Protein AF-A0A7R9JHN2-F1 (afdb_monomer)

Secondary structure (DSSP, 8-state):
-HHHHHHHHHTTT-TTHHHHHHHHHHHHHHHHHHHHHHT-PPPP----S--TTHHHHHHHHHHHHHHHHHHHHHHSTTT-TTHHHHHHHHHHHHHHHHHHHHHHTS--------SS-TTHHHHHHHHHHHHHHHHHHHHHHH-THHHHHHIIIII-SSSS-TTHHHHHPEEPPTTS-GGGG-SS--S-S----EEEETTEEEEPP--------

Solvent-accessible surface area (backbone atoms only — not comparable to full-atom values): 13132 Å² total; per-residue (Å²): 107,74,65,57,53,50,41,56,53,40,32,78,83,35,80,58,42,60,56,58,49,48,55,47,51,53,52,49,54,53,50,51,52,48,44,49,74,76,74,47,78,87,76,82,90,73,86,73,91,68,81,56,81,52,50,62,52,54,52,50,49,55,53,49,18,55,51,42,42,53,45,57,43,52,44,43,35,82,82,37,83,62,46,62,58,57,50,51,58,46,51,57,52,48,56,53,52,51,52,49,41,57,72,74,74,44,76,89,75,81,90,75,92,72,95,66,85,54,77,58,52,60,52,52,51,51,50,52,57,50,17,56,55,45,32,54,49,46,49,63,74,74,37,69,58,54,64,54,49,49,40,27,74,76,69,32,93,84,56,47,72,80,63,48,70,70,69,63,35,48,77,54,68,89,87,60,72,81,67,86,78,58,94,83,72,80,96,81,72,84,70,88,53,54,30,39,42,100,90,44,83,50,81,57,82,71,79,78,79,78,79,76,130

Radius of gyration: 29.56 Å; Cα contacts (8 Å, |Δi|>4): 113; chains: 1; bounding box: 80×56×66 Å

Mean predicted aligned error: 14.89 Å

Structure (mmCIF, N/CA/C/O backbone):
data_AF-A0A7R9JHN2-F1
#
_entry.id   AF-A0A7R9JHN2-F1
#
loop_
_atom_site.group_PDB
_atom_site.id
_atom_site.type_symbol
_atom_site.label_atom_id
_atom_site.label_alt_id
_atom_site.label_comp_id
_atom_site.label_asym_id
_atom_site.label_entity_id
_atom_site.label_seq_id
_atom_site.pdbx_PDB_ins_code
_atom_site.Cartn_x
_atom_site.Cartn_y
_atom_site.Cartn_z
_atom_site.occupancy
_atom_site.B_iso_or_equiv
_atom_site.auth_seq_id
_atom_site.auth_comp_id
_atom_site.auth_asym_id
_atom_site.auth_atom_id
_atom_site.pdbx_PDB_model_num
ATOM 1 N N . MET A 1 1 ? -16.160 11.577 14.244 1.00 60.03 1 MET A N 1
ATOM 2 C CA . MET A 1 1 ? -16.372 10.397 13.360 1.00 60.03 1 MET A CA 1
ATOM 3 C C . MET A 1 1 ? -15.769 10.561 11.966 1.00 60.03 1 MET A C 1
ATOM 5 O O . MET A 1 1 ? -15.039 9.674 11.551 1.00 60.03 1 MET A O 1
ATOM 9 N N . ILE A 1 2 ? -15.976 11.687 11.269 1.00 60.44 2 ILE A N 1
ATOM 10 C CA . ILE A 1 2 ? -15.328 11.959 9.962 1.00 60.44 2 ILE A CA 1
ATOM 11 C C . ILE A 1 2 ? -13.794 11.895 10.066 1.00 60.44 2 ILE A C 1
ATOM 13 O O . ILE A 1 2 ? -13.118 11.330 9.213 1.00 60.44 2 ILE A O 1
ATOM 17 N N . MET A 1 3 ? -13.253 12.378 11.181 1.00 65.31 3 MET A N 1
ATOM 18 C CA . MET A 1 3 ? -11.830 12.310 11.493 1.00 65.31 3 MET A CA 1
ATOM 19 C C . MET A 1 3 ? -11.302 10.880 11.698 1.00 65.31 3 MET A C 1
ATOM 21 O O . MET A 1 3 ? -10.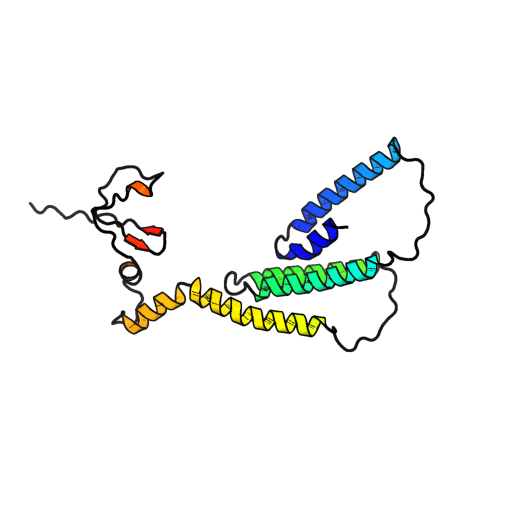182 10.585 11.298 1.00 65.31 3 MET A O 1
ATOM 25 N N . TYR A 1 4 ? -12.111 9.977 12.264 1.00 68.75 4 TYR A N 1
ATOM 26 C CA . TYR A 1 4 ? -11.748 8.562 12.391 1.00 68.75 4 TYR A CA 1
ATOM 27 C C . TYR A 1 4 ? -11.638 7.921 11.005 1.00 68.75 4 TYR A C 1
ATOM 29 O O . TYR A 1 4 ? -10.623 7.303 10.710 1.00 68.75 4 TYR A O 1
ATOM 37 N N . GLY A 1 5 ? -12.613 8.181 10.124 1.00 69.38 5 GLY A N 1
ATOM 38 C CA . GLY A 1 5 ? -12.572 7.735 8.729 1.00 69.38 5 GLY A CA 1
ATOM 39 C C . GLY A 1 5 ? -11.348 8.257 7.972 1.00 69.38 5 GLY A C 1
ATOM 40 O O . GLY A 1 5 ? -10.644 7.481 7.330 1.00 69.38 5 GLY A O 1
ATOM 41 N N . PHE A 1 6 ? -11.036 9.548 8.112 1.00 68.19 6 PHE A N 1
ATOM 42 C CA . PHE A 1 6 ? -9.848 10.153 7.508 1.00 68.19 6 PHE A CA 1
ATOM 43 C C . PHE A 1 6 ? -8.547 9.494 7.996 1.00 68.19 6 PHE A C 1
ATOM 45 O O . PHE A 1 6 ? -7.704 9.116 7.190 1.00 68.19 6 PHE A O 1
ATOM 52 N N . VAL A 1 7 ? -8.394 9.275 9.303 1.00 70.00 7 VAL A N 1
ATOM 53 C CA . VAL A 1 7 ? -7.195 8.621 9.853 1.00 70.00 7 VAL A CA 1
ATOM 54 C C . VAL A 1 7 ? -7.078 7.182 9.360 1.00 70.00 7 VAL A C 1
ATOM 56 O O . VAL A 1 7 ? -6.002 6.781 8.932 1.00 70.00 7 VAL A O 1
ATOM 59 N N . THR A 1 8 ? -8.174 6.422 9.358 1.00 69.38 8 THR A N 1
ATOM 60 C CA . THR A 1 8 ? -8.153 5.026 8.897 1.00 69.38 8 THR A CA 1
ATOM 61 C C . THR A 1 8 ? -7.832 4.906 7.406 1.00 69.38 8 THR A C 1
ATOM 63 O O . THR A 1 8 ? -7.091 4.014 7.020 1.00 69.38 8 THR A O 1
ATOM 66 N N . LEU A 1 9 ? -8.319 5.823 6.562 1.00 70.31 9 LEU A N 1
ATOM 67 C CA . LEU A 1 9 ? -8.121 5.751 5.110 1.00 70.31 9 LEU A CA 1
ATOM 68 C C . LEU A 1 9 ? -6.774 6.326 4.642 1.00 70.31 9 LEU A C 1
ATOM 70 O O . LEU A 1 9 ? -6.250 5.874 3.624 1.00 70.31 9 LEU A O 1
ATOM 74 N N . PHE A 1 10 ? -6.211 7.305 5.362 1.00 69.38 10 PHE A N 1
ATOM 75 C CA . PHE A 1 10 ? -5.019 8.054 4.935 1.00 69.38 10 PHE A CA 1
ATOM 76 C C . PHE A 1 10 ? -3.752 7.783 5.762 1.00 69.38 10 PHE A C 1
ATOM 78 O O . PHE A 1 10 ? -2.695 8.327 5.441 1.00 69.38 10 PHE A O 1
ATOM 85 N N . VAL A 1 11 ? -3.797 6.909 6.774 1.00 68.12 11 VAL A N 1
ATOM 86 C CA . VAL A 1 11 ? -2.612 6.490 7.555 1.00 68.12 11 VAL A CA 1
ATOM 87 C C . VAL A 1 11 ? -1.480 5.947 6.679 1.00 68.12 11 VAL A C 1
ATOM 89 O O . VAL A 1 11 ? -0.311 6.194 6.968 1.00 68.12 11 VAL A O 1
ATOM 92 N N . ALA A 1 12 ? -1.815 5.251 5.589 1.00 62.50 12 ALA A N 1
ATOM 93 C CA . ALA A 1 12 ? -0.828 4.718 4.651 1.00 62.50 12 ALA A CA 1
ATOM 94 C C . ALA A 1 12 ? -0.088 5.826 3.876 1.00 62.50 12 ALA A C 1
ATOM 96 O O . ALA A 1 12 ? 1.095 5.682 3.580 1.00 62.50 12 ALA A O 1
ATOM 97 N N . ALA A 1 13 ? -0.760 6.947 3.590 1.00 67.50 13 ALA A N 1
ATOM 98 C CA . ALA A 1 13 ? -0.162 8.104 2.924 1.00 67.50 13 ALA A CA 1
ATOM 99 C C . ALA A 1 13 ? 0.600 9.013 3.906 1.00 67.50 13 ALA A C 1
ATOM 101 O O . ALA A 1 13 ? 1.570 9.666 3.524 1.00 67.50 13 ALA A O 1
ATOM 102 N N . PHE A 1 14 ? 0.178 9.055 5.175 1.00 71.38 14 PHE A N 1
ATOM 103 C CA . PHE A 1 14 ? 0.804 9.870 6.210 1.00 71.38 14 PHE A CA 1
ATOM 104 C C . PHE A 1 14 ? 0.871 9.121 7.554 1.00 71.38 14 PHE A C 1
ATOM 106 O O . PHE A 1 14 ? -0.069 9.192 8.351 1.00 71.38 14 PHE A O 1
ATOM 113 N N . PRO A 1 15 ? 2.006 8.462 7.870 1.00 67.69 15 PRO A N 1
ATOM 114 C CA . PRO A 1 15 ? 2.167 7.667 9.094 1.00 67.69 15 PRO A CA 1
ATOM 115 C C . PRO A 1 15 ? 2.037 8.477 10.392 1.00 67.69 15 PRO A C 1
ATOM 117 O O . PRO A 1 15 ? 1.805 7.911 11.456 1.00 67.69 15 PRO A O 1
ATOM 120 N N . LEU A 1 16 ? 2.186 9.805 10.318 1.00 72.62 16 LEU A N 1
ATOM 121 C CA . LEU A 1 16 ? 2.023 10.725 11.447 1.00 72.62 16 LEU A CA 1
ATOM 122 C C . LEU A 1 16 ? 0.564 11.170 11.658 1.00 72.62 16 LEU A C 1
ATOM 124 O O . LEU A 1 16 ? 0.267 11.779 12.686 1.00 72.62 16 LEU A O 1
ATOM 128 N N . ALA A 1 17 ? -0.365 10.846 10.748 1.00 75.19 17 ALA A N 1
ATOM 129 C CA . ALA A 1 17 ? -1.791 11.168 10.881 1.00 75.19 17 ALA A CA 1
ATOM 130 C C . ALA A 1 17 ? -2.407 10.733 12.229 1.00 75.19 17 ALA A C 1
ATOM 132 O O . ALA A 1 17 ? -3.157 11.524 12.805 1.00 75.19 17 ALA A O 1
ATOM 133 N N . PRO A 1 18 ? -2.075 9.552 12.797 1.00 71.19 18 PRO A N 1
ATOM 134 C CA . PRO A 1 18 ? -2.576 9.142 14.107 1.00 71.19 18 PRO A CA 1
ATOM 135 C C . PRO A 1 18 ? -2.131 10.074 15.230 1.00 71.19 18 PRO A C 1
ATOM 137 O O . PRO A 1 18 ? -2.877 10.272 16.181 1.00 71.19 18 PRO A O 1
ATOM 140 N N . LEU A 1 19 ? -0.941 10.674 15.124 1.00 76.44 19 LEU A N 1
ATOM 141 C CA . LEU A 1 19 ? -0.401 11.569 16.144 1.00 76.44 19 LEU A CA 1
ATOM 142 C C . LEU A 1 19 ? -1.133 12.913 16.134 1.00 76.44 19 LEU A C 1
ATOM 144 O O . LEU A 1 19 ? -1.570 13.378 17.185 1.00 76.44 19 LEU A O 1
ATOM 148 N N . PHE A 1 20 ? -1.365 13.492 14.953 1.00 78.06 20 PHE A N 1
ATOM 149 C CA . PHE A 1 20 ? -2.219 14.679 14.821 1.00 78.06 20 PHE A CA 1
ATOM 150 C C . PHE A 1 20 ? -3.650 14.397 15.263 1.00 78.06 20 PHE A C 1
ATOM 152 O O . PHE A 1 20 ? -4.291 15.247 15.883 1.00 78.06 20 PHE A O 1
ATOM 159 N N . ALA A 1 21 ? -4.133 13.184 15.000 1.00 75.56 21 ALA A N 1
ATOM 160 C CA . ALA A 1 21 ? -5.453 12.796 15.434 1.00 75.56 21 ALA A CA 1
ATOM 161 C C . ALA A 1 21 ? -5.571 12.644 16.947 1.00 75.56 21 ALA A C 1
ATOM 163 O O . ALA A 1 21 ? -6.575 13.036 17.531 1.00 75.56 21 ALA A O 1
ATOM 164 N N . LEU A 1 22 ? -4.526 12.127 17.587 1.00 78.56 22 LEU A N 1
ATOM 165 C CA . LEU A 1 22 ? -4.433 12.011 19.034 1.00 78.56 22 LEU A CA 1
ATOM 166 C C . LEU A 1 22 ? -4.363 13.400 19.683 1.00 78.56 22 LEU A C 1
ATOM 168 O O . LEU A 1 22 ? -5.086 13.654 20.642 1.00 78.56 22 LEU A O 1
ATOM 172 N N . LEU A 1 23 ? -3.577 14.327 19.124 1.00 81.94 23 LEU A N 1
ATOM 173 C CA . LEU A 1 23 ? -3.513 15.717 19.594 1.00 81.94 23 LEU A CA 1
ATOM 174 C C . LEU A 1 23 ? -4.870 16.426 19.503 1.00 81.94 23 LEU A C 1
ATOM 176 O O . LEU A 1 23 ? -5.283 17.094 20.449 1.00 81.94 23 LEU A O 1
ATOM 180 N N . ASN A 1 24 ? -5.578 16.245 18.390 1.00 82.62 24 ASN A N 1
ATOM 181 C CA . ASN A 1 24 ? -6.911 16.805 18.204 1.00 82.62 24 ASN A CA 1
ATOM 182 C C . ASN A 1 24 ? -7.927 16.156 19.166 1.00 82.62 24 ASN A C 1
ATOM 184 O O . ASN A 1 24 ? -8.586 16.887 19.899 1.00 82.62 24 ASN A O 1
ATOM 188 N N . ASN A 1 25 ? -7.940 14.822 19.301 1.00 81.31 25 ASN A N 1
ATOM 189 C CA . ASN A 1 25 ? -8.780 14.117 20.281 1.00 81.31 25 ASN A CA 1
ATOM 190 C C . ASN A 1 25 ? -8.524 14.585 21.724 1.00 81.31 25 ASN A C 1
ATOM 192 O O . ASN A 1 25 ? -9.465 14.744 22.496 1.00 81.31 25 ASN A O 1
ATOM 196 N N . ILE A 1 26 ? -7.2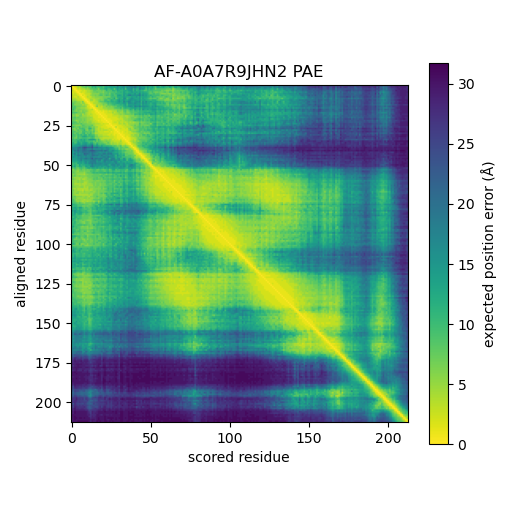64 14.817 22.118 1.00 86.38 26 ILE A N 1
ATOM 197 C CA . ILE A 1 26 ? -6.943 15.355 23.450 1.00 86.38 26 ILE A CA 1
ATOM 198 C C . ILE A 1 26 ? -7.533 16.759 23.614 1.00 86.38 26 ILE A C 1
ATOM 200 O O . ILE A 1 26 ? -8.120 17.050 24.657 1.00 86.38 26 ILE A O 1
ATOM 204 N N . GLY A 1 27 ? -7.384 17.626 22.610 1.00 87.62 27 GLY A N 1
ATOM 205 C CA . GLY A 1 27 ? -7.964 18.969 22.626 1.00 87.62 27 GLY A CA 1
ATOM 206 C C . GLY A 1 27 ? -9.489 18.941 22.734 1.00 87.62 27 GLY A C 1
ATOM 207 O O . GLY A 1 27 ? -10.059 19.638 23.571 1.00 87.62 27 GLY A O 1
ATOM 208 N N . GLU A 1 28 ? -10.139 18.084 21.950 1.00 83.81 28 GLU A N 1
ATOM 209 C CA . GLU A 1 28 ? -11.593 17.924 21.909 1.00 83.81 28 GLU A CA 1
ATOM 210 C C . GLU A 1 28 ? -12.135 17.393 23.245 1.00 83.81 28 GLU A C 1
ATOM 212 O O . GLU A 1 28 ? -13.019 18.013 23.828 1.00 83.81 28 GLU A O 1
ATOM 217 N N . ILE A 1 29 ? -11.508 16.365 23.836 1.00 83.19 29 ILE A N 1
ATOM 218 C CA . ILE A 1 29 ? -11.883 15.844 25.166 1.00 83.19 29 ILE A CA 1
ATOM 219 C C . ILE A 1 29 ? -11.756 16.922 26.251 1.00 83.19 29 ILE A C 1
ATOM 221 O O . ILE A 1 29 ? -12.595 17.010 27.150 1.00 83.19 29 ILE A O 1
ATOM 225 N N . ARG A 1 30 ? -10.708 17.753 26.200 1.00 83.81 30 ARG A N 1
ATOM 226 C CA . ARG A 1 30 ? -10.495 18.828 27.185 1.00 83.81 30 ARG A CA 1
ATOM 227 C C . ARG A 1 30 ? -11.523 19.947 27.032 1.00 83.81 30 ARG A C 1
ATOM 229 O O . ARG A 1 30 ? -12.003 20.463 28.040 1.00 83.81 30 ARG A O 1
ATOM 236 N N . LEU A 1 31 ? -11.880 20.294 25.798 1.00 81.75 31 LEU A N 1
ATOM 237 C CA . LEU A 1 31 ? -12.900 21.297 25.499 1.00 81.75 31 LEU A CA 1
ATOM 238 C C . LEU A 1 31 ? -14.314 20.794 25.818 1.00 81.75 31 LEU A C 1
ATOM 240 O O . LEU A 1 31 ? -15.116 21.555 26.356 1.00 81.75 31 LEU A O 1
ATOM 244 N N . ASP A 1 32 ? -14.612 19.520 25.576 1.00 81.94 32 ASP A N 1
ATOM 245 C CA . ASP A 1 32 ? -15.891 18.903 25.935 1.00 81.94 32 ASP A CA 1
ATOM 246 C C . ASP A 1 32 ? -16.039 18.754 27.449 1.00 81.94 32 ASP A C 1
ATOM 248 O O . ASP A 1 32 ? -17.099 19.057 27.998 1.00 81.94 32 ASP A O 1
ATOM 252 N N . ALA A 1 33 ? -14.964 18.393 28.158 1.00 80.75 33 ALA A N 1
ATOM 253 C CA . ALA A 1 33 ? -14.943 18.419 29.618 1.00 80.75 33 ALA A CA 1
ATOM 254 C C . ALA A 1 33 ? -15.179 19.840 30.154 1.00 80.75 33 ALA A C 1
ATOM 256 O O . ALA A 1 33 ? -15.973 20.025 31.075 1.00 80.75 33 ALA A O 1
ATOM 257 N N . TYR A 1 34 ? -14.554 20.856 29.550 1.00 82.31 34 TYR A N 1
ATOM 258 C CA . TYR A 1 34 ? -14.776 22.252 29.925 1.00 82.31 34 TYR A CA 1
ATOM 259 C C . TYR A 1 34 ? -16.239 22.669 29.713 1.00 82.31 34 TYR A C 1
ATOM 261 O O . TYR A 1 34 ? -16.867 23.174 30.646 1.00 82.31 34 TYR A O 1
ATOM 269 N N . LYS A 1 35 ? -16.820 22.374 28.542 1.00 82.75 35 LYS A N 1
ATOM 270 C CA . LYS A 1 35 ? -18.236 22.640 28.221 1.00 82.75 35 LYS A CA 1
ATOM 271 C C . LYS A 1 35 ? -19.207 21.893 29.139 1.00 82.75 35 LYS A C 1
ATOM 273 O O . LYS A 1 35 ? -20.258 22.432 29.487 1.00 82.75 35 LYS A O 1
ATOM 278 N N . MET A 1 36 ? -18.872 20.676 29.563 1.00 76.81 36 MET A N 1
ATOM 279 C CA . MET A 1 36 ? -19.693 19.914 30.506 1.00 76.81 36 MET A CA 1
ATOM 280 C C . MET A 1 36 ? -19.658 20.490 31.926 1.00 76.81 36 MET A C 1
ATOM 282 O O . MET A 1 36 ? -20.657 20.396 32.632 1.00 76.81 36 MET A O 1
ATOM 286 N N . VAL A 1 37 ? -18.547 21.108 32.340 1.00 74.62 37 VAL A N 1
ATOM 287 C CA . VAL A 1 37 ? -18.398 21.711 33.678 1.00 74.62 37 VAL A CA 1
ATOM 288 C C . VAL A 1 37 ? -18.956 23.138 33.741 1.00 74.62 37 VAL A C 1
ATOM 290 O O . VAL A 1 37 ? -19.462 23.538 34.786 1.00 74.62 37 VAL A O 1
ATOM 293 N N . THR A 1 38 ? -18.892 23.904 32.646 1.00 76.56 38 THR A N 1
ATOM 294 C CA . THR A 1 38 ? -19.315 25.320 32.626 1.00 76.56 38 THR A CA 1
ATOM 295 C C . THR A 1 38 ? -20.669 25.582 31.970 1.00 76.56 38 THR A C 1
ATOM 297 O O . THR A 1 38 ? -21.311 26.566 32.327 1.00 76.56 38 THR A O 1
ATOM 300 N N . GLN A 1 39 ? -21.131 24.738 31.039 1.00 72.31 39 GLN A N 1
ATOM 301 C CA . GLN A 1 39 ? -22.273 25.079 30.176 1.00 72.31 39 GLN A CA 1
ATOM 302 C C . GLN A 1 39 ? -23.409 24.041 30.153 1.00 72.31 39 GLN A C 1
ATOM 304 O O . GLN A 1 39 ? -24.536 24.397 29.812 1.00 72.31 39 GLN A O 1
ATOM 309 N N . SER A 1 40 ? -23.169 22.784 30.545 1.00 63.69 40 SER A N 1
ATOM 310 C CA . SER A 1 40 ? -24.170 21.703 30.442 1.00 63.69 40 SER A CA 1
ATOM 311 C C . SER A 1 40 ? -24.707 21.256 31.811 1.00 63.69 40 SER A C 1
ATOM 313 O O . SER A 1 40 ? -23.941 21.058 32.749 1.00 63.69 40 SER A O 1
ATOM 315 N N . ARG A 1 41 ? -26.027 21.026 31.943 1.00 67.81 41 ARG A N 1
ATOM 316 C CA . ARG A 1 41 ? -26.587 20.247 33.073 1.00 67.81 41 ARG A CA 1
ATOM 317 C C . ARG A 1 41 ? -26.278 18.760 32.868 1.00 67.81 41 ARG A C 1
ATOM 319 O O . ARG A 1 41 ? -26.263 18.304 31.729 1.00 67.81 41 ARG A O 1
ATOM 326 N N . ARG A 1 42 ? -26.053 18.007 33.959 1.00 64.75 42 ARG A N 1
ATOM 327 C CA . ARG A 1 42 ? -25.707 16.572 33.904 1.00 64.75 42 ARG A CA 1
ATOM 328 C C . ARG A 1 42 ? -26.705 15.795 33.028 1.00 64.75 42 ARG A C 1
ATOM 330 O O . ARG A 1 42 ? -27.881 15.747 33.393 1.00 64.75 42 ARG A O 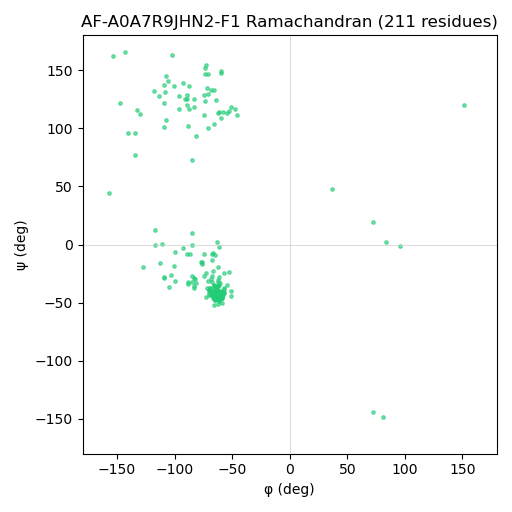1
ATOM 337 N N . PRO A 1 43 ? -26.258 15.164 31.930 1.00 68.75 43 PRO A N 1
ATOM 338 C CA . PRO A 1 43 ? -27.091 14.224 31.197 1.00 68.75 43 PRO A CA 1
ATOM 339 C C . PRO A 1 43 ? -27.271 12.940 32.018 1.00 68.75 43 PRO A C 1
ATOM 341 O O . PRO A 1 43 ? -26.374 12.526 32.758 1.00 68.75 43 PRO A O 1
ATOM 344 N N . LEU A 1 44 ? -28.436 12.306 31.898 1.00 71.56 44 LEU A N 1
ATOM 345 C CA . LEU A 1 44 ? -28.662 10.971 32.445 1.00 71.56 44 LEU A CA 1
ATOM 346 C C . LEU A 1 44 ? -27.915 9.969 31.559 1.00 71.56 44 LEU A C 1
ATOM 348 O O . LEU A 1 44 ? -28.104 9.951 30.345 1.00 71.56 44 LEU A O 1
ATOM 352 N N . ALA A 1 45 ? -27.026 9.175 32.156 1.00 65.44 45 ALA A N 1
ATOM 353 C CA . ALA A 1 45 ? -26.271 8.165 31.427 1.00 65.44 45 ALA A CA 1
ATOM 354 C C . ALA A 1 45 ? -27.211 7.019 31.026 1.00 65.44 45 ALA A C 1
ATOM 356 O O . ALA A 1 45 ? -27.543 6.162 31.843 1.00 65.44 45 ALA A O 1
ATOM 357 N N . GLU A 1 46 ? -27.648 7.017 29.770 1.00 75.88 46 GLU A N 1
ATOM 358 C CA . GLU A 1 46 ? -28.432 5.932 29.193 1.00 75.88 46 GLU A CA 1
ATOM 359 C C . GLU A 1 46 ? -27.499 4.888 28.573 1.00 75.88 46 GLU A C 1
ATOM 361 O O . GLU A 1 46 ? -26.586 5.200 27.803 1.00 75.88 46 GLU A O 1
ATOM 366 N N . ARG A 1 47 ? -27.694 3.620 28.945 1.00 70.69 47 ARG A N 1
ATOM 367 C CA . ARG A 1 47 ? -26.867 2.519 28.455 1.00 70.69 47 ARG A CA 1
ATOM 368 C C . ARG A 1 47 ? -27.356 2.104 27.073 1.00 70.69 47 ARG A C 1
ATOM 370 O O . ARG A 1 47 ? -28.240 1.263 26.952 1.00 70.69 47 ARG A O 1
ATOM 377 N N . VAL A 1 48 ? -26.752 2.668 26.039 1.00 65.56 48 VAL A N 1
ATOM 378 C CA . VAL A 1 48 ? -27.030 2.268 24.658 1.00 65.56 48 VAL A CA 1
ATOM 379 C C . VAL A 1 48 ? -26.434 0.875 24.409 1.00 65.56 48 VAL A C 1
ATOM 381 O O . VAL A 1 48 ? -25.281 0.617 24.765 1.00 65.56 48 VAL A O 1
ATOM 384 N N . GLN A 1 49 ? -27.239 -0.048 23.871 1.00 69.75 49 GLN A N 1
ATOM 385 C CA . GLN A 1 49 ? -26.818 -1.434 23.628 1.00 69.75 49 GLN A CA 1
ATOM 386 C C . GLN A 1 49 ? -25.778 -1.528 22.508 1.00 69.75 49 GLN A C 1
ATOM 388 O O . GLN A 1 49 ? -24.822 -2.274 22.689 1.00 69.75 49 GLN A O 1
ATOM 393 N N . ASP A 1 50 ? -25.911 -0.711 21.452 1.00 67.88 50 ASP A N 1
ATOM 394 C CA . ASP A 1 50 ? -25.013 -0.681 20.296 1.00 67.88 50 ASP A CA 1
ATOM 395 C C . ASP A 1 50 ? -24.995 0.686 19.592 1.00 67.88 50 ASP A C 1
ATOM 397 O O . ASP A 1 50 ? -25.911 1.496 19.709 1.00 67.88 50 ASP A O 1
ATOM 401 N N . ILE A 1 51 ? -23.956 0.915 18.789 1.00 73.56 51 ILE A N 1
ATOM 402 C CA . ILE A 1 51 ? -23.755 2.114 17.954 1.00 73.56 51 ILE A CA 1
ATOM 403 C C . ILE A 1 51 ? -24.786 2.227 16.795 1.00 73.56 51 ILE A C 1
ATOM 405 O O . ILE A 1 51 ? -24.876 3.263 16.132 1.00 73.56 51 ILE A O 1
ATOM 409 N N . GLY A 1 52 ? -25.613 1.196 16.571 1.00 79.00 52 GLY A N 1
ATOM 410 C CA . GLY A 1 52 ? -26.695 1.189 15.579 1.00 79.00 52 GLY A CA 1
ATOM 411 C C . GLY A 1 52 ? -26.190 1.097 14.134 1.00 79.00 52 GLY A C 1
ATOM 412 O O . GLY A 1 52 ? -25.182 0.448 13.863 1.00 79.00 52 GLY A O 1
ATOM 413 N N . ALA A 1 53 ? -26.870 1.772 13.197 1.00 77.50 53 ALA A N 1
ATOM 414 C CA . ALA A 1 53 ? -26.546 1.780 11.758 1.00 77.50 53 ALA A CA 1
ATOM 415 C C . ALA A 1 53 ? -25.082 2.155 11.439 1.00 77.50 53 ALA A C 1
ATOM 417 O O . ALA A 1 53 ? -24.528 1.766 10.411 1.00 77.50 53 ALA A O 1
ATOM 418 N N . TRP A 1 54 ? -24.429 2.871 12.350 1.00 77.25 54 TRP A N 1
ATOM 419 C CA . TRP A 1 54 ? -23.026 3.256 12.255 1.00 77.25 54 TRP A CA 1
ATOM 420 C C . TRP A 1 54 ? -22.047 2.081 12.342 1.00 77.25 54 TRP A C 1
ATOM 422 O O . TRP A 1 54 ? -20.937 2.206 11.833 1.00 77.25 54 TRP A O 1
ATOM 432 N N . TYR A 1 55 ? -22.431 0.941 12.925 1.00 79.94 55 TYR A N 1
ATOM 433 C CA . TYR A 1 55 ? -21.562 -0.238 12.988 1.00 79.94 55 TYR A CA 1
ATOM 434 C C . TYR A 1 55 ? -21.199 -0.742 11.584 1.00 79.94 55 TYR A C 1
ATOM 436 O O . TYR A 1 55 ? -20.022 -0.931 11.284 1.00 79.94 55 TYR A O 1
ATOM 444 N N . GL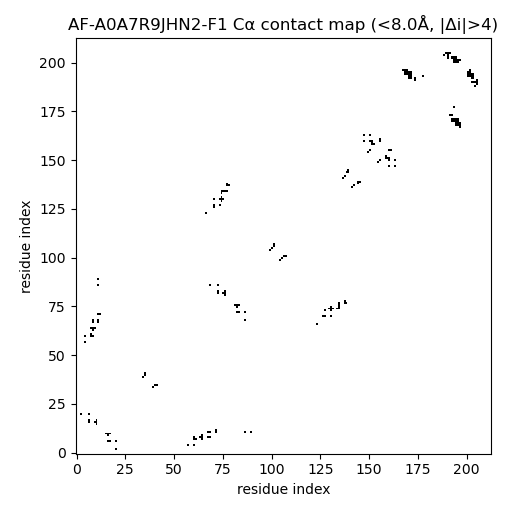Y A 1 56 ? -22.189 -0.851 10.691 1.00 80.75 56 GLY A N 1
ATOM 445 C CA . GLY A 1 56 ? -21.960 -1.268 9.304 1.00 80.75 56 GLY A CA 1
ATOM 446 C C . GLY A 1 56 ? -21.109 -0.269 8.515 1.00 80.75 56 GLY A C 1
ATOM 447 O O . GLY A 1 56 ? -20.252 -0.668 7.730 1.00 80.75 56 GLY A O 1
ATOM 448 N N . ILE A 1 57 ? -21.279 1.033 8.772 1.00 82.31 57 ILE A N 1
ATOM 449 C CA . ILE A 1 57 ? -20.458 2.082 8.146 1.00 82.31 57 ILE A CA 1
ATOM 450 C C . ILE A 1 57 ? -19.005 1.968 8.614 1.00 82.31 57 ILE A C 1
ATOM 452 O O . ILE A 1 57 ? -18.094 1.987 7.790 1.00 82.31 57 ILE A O 1
ATOM 456 N N . LEU A 1 58 ? -18.777 1.819 9.921 1.00 79.94 58 LEU A N 1
ATOM 457 C CA . LEU A 1 58 ? -17.434 1.673 10.484 1.00 79.94 58 LEU A CA 1
ATOM 458 C C . LEU A 1 58 ? -16.744 0.415 9.960 1.00 79.94 58 LEU A C 1
ATOM 460 O O . LEU A 1 58 ? -15.579 0.482 9.580 1.00 79.94 58 LEU A O 1
ATOM 464 N N . GLN A 1 59 ? -17.478 -0.692 9.857 1.00 80.69 59 GLN A N 1
ATOM 465 C CA . GLN A 1 59 ? -16.967 -1.936 9.297 1.00 80.69 59 GLN A CA 1
ATOM 466 C C . GLN A 1 59 ? -16.596 -1.785 7.809 1.00 80.69 59 GLN A C 1
ATOM 468 O O . GLN A 1 59 ? -15.525 -2.219 7.379 1.00 80.69 59 GLN A O 1
ATOM 473 N N . GLY A 1 60 ? -17.430 -1.099 7.022 1.00 84.44 60 GLY A N 1
ATOM 474 C CA . GLY A 1 60 ? -17.124 -0.775 5.626 1.00 84.44 60 GLY A CA 1
ATOM 475 C C . GLY A 1 60 ? -15.878 0.103 5.481 1.00 84.44 60 GLY A C 1
ATOM 476 O O . GLY A 1 60 ? -15.020 -0.178 4.647 1.00 84.44 60 GLY A O 1
ATOM 477 N N . VAL A 1 61 ? -15.735 1.124 6.332 1.00 83.50 61 VAL A N 1
ATOM 478 C CA . VAL A 1 61 ? -14.562 2.011 6.350 1.00 83.50 61 VAL A CA 1
ATOM 479 C C . VAL A 1 61 ? -13.290 1.248 6.724 1.00 83.50 61 VAL A C 1
ATOM 481 O O . VAL A 1 61 ? -12.258 1.470 6.094 1.00 83.50 61 VAL A O 1
ATOM 484 N N . THR A 1 62 ? -13.346 0.313 7.678 1.00 79.81 62 THR A N 1
ATOM 485 C CA . THR A 1 62 ? -12.179 -0.515 8.029 1.00 79.81 62 THR A CA 1
ATOM 486 C C . THR A 1 62 ? -11.747 -1.431 6.887 1.00 79.81 62 THR A C 1
ATOM 488 O O . THR A 1 62 ? -10.554 -1.538 6.618 1.00 79.81 62 THR A O 1
ATOM 491 N N . TYR A 1 63 ? -12.685 -2.033 6.145 1.00 85.31 63 TYR A N 1
ATOM 492 C CA . TYR A 1 63 ? -12.325 -2.820 4.960 1.00 85.31 63 TYR A CA 1
ATOM 493 C C . TYR A 1 63 ? -11.755 -1.940 3.843 1.00 85.31 63 TYR A C 1
ATOM 495 O O . TYR A 1 63 ? -10.734 -2.280 3.245 1.00 85.31 63 TYR A O 1
ATOM 503 N N . ALA A 1 64 ? -12.359 -0.775 3.601 1.00 85.62 64 ALA A N 1
ATOM 504 C CA . ALA A 1 64 ? -11.867 0.182 2.615 1.00 85.62 64 ALA A CA 1
ATOM 505 C C . ALA A 1 64 ? -10.459 0.706 2.953 1.00 85.62 64 ALA A C 1
ATOM 507 O O . ALA A 1 64 ? -9.652 0.901 2.048 1.00 85.62 64 ALA A O 1
ATOM 508 N N . ALA A 1 65 ? -10.136 0.887 4.236 1.00 83.12 65 ALA A N 1
ATOM 509 C CA . ALA A 1 65 ? -8.803 1.277 4.695 1.00 83.12 65 ALA A CA 1
ATOM 510 C C . ALA A 1 65 ? -7.731 0.243 4.328 1.00 83.12 65 ALA A C 1
ATOM 512 O O . ALA A 1 65 ? -6.702 0.602 3.752 1.00 83.12 65 ALA A O 1
ATOM 513 N N . VAL A 1 66 ? -8.004 -1.041 4.570 1.00 84.25 66 VAL A N 1
ATOM 514 C CA . VAL A 1 66 ? -7.092 -2.135 4.202 1.00 84.25 66 VAL A CA 1
ATOM 515 C C . VAL A 1 66 ? -6.892 -2.195 2.684 1.00 84.25 66 VAL A C 1
ATOM 517 O O . VAL A 1 66 ? -5.760 -2.298 2.208 1.00 84.25 66 VAL A O 1
ATOM 520 N N . VAL A 1 67 ? -7.975 -2.066 1.909 1.00 86.44 67 VAL A N 1
ATOM 521 C CA . VAL A 1 67 ? -7.917 -2.050 0.436 1.00 86.44 67 VAL A CA 1
ATOM 522 C C . VAL A 1 67 ? -7.147 -0.833 -0.085 1.00 86.44 67 VAL A C 1
ATOM 524 O O . VAL A 1 67 ? -6.360 -0.966 -1.019 1.00 86.44 67 VAL A O 1
ATOM 527 N N . SER A 1 68 ? -7.326 0.339 0.526 1.00 85.25 68 SER A N 1
ATOM 528 C CA . SER A 1 68 ? -6.600 1.567 0.183 1.00 85.25 68 SER A CA 1
ATOM 529 C C . SER A 1 68 ? -5.093 1.405 0.398 1.00 85.25 68 SER A C 1
ATOM 531 O O . SER A 1 68 ? -4.308 1.678 -0.509 1.00 85.25 68 SER A O 1
ATOM 533 N N . ASN A 1 69 ? -4.678 0.876 1.556 1.00 81.38 69 ASN A N 1
ATOM 534 C CA . ASN A 1 69 ? -3.271 0.587 1.853 1.00 81.38 69 ASN A CA 1
ATOM 535 C C . ASN A 1 69 ? -2.677 -0.396 0.826 1.00 81.38 69 ASN A C 1
ATOM 537 O O . ASN A 1 69 ? -1.632 -0.132 0.232 1.00 81.38 69 ASN A O 1
ATOM 541 N N . TYR A 1 70 ? -3.403 -1.476 0.519 1.00 85.44 70 TYR A N 1
ATOM 542 C CA . TYR A 1 70 ? -3.017 -2.410 -0.539 1.00 85.44 70 TYR A CA 1
ATOM 543 C C . TYR A 1 70 ? -2.877 -1.728 -1.913 1.00 85.44 70 TYR A C 1
ATOM 545 O O . TYR A 1 70 ? -1.900 -1.964 -2.629 1.00 85.44 70 TYR A O 1
ATOM 553 N N . GLY A 1 71 ? -3.812 -0.846 -2.274 1.00 85.62 71 GLY A N 1
ATOM 554 C CA . GLY A 1 71 ? -3.778 -0.083 -3.521 1.00 85.62 71 GLY A CA 1
ATOM 555 C C . GLY A 1 71 ? -2.559 0.833 -3.617 1.00 85.62 71 GLY A C 1
ATOM 556 O O . GLY A 1 71 ? -1.859 0.808 -4.626 1.00 85.62 71 GLY A O 1
ATOM 557 N N . PHE A 1 72 ? -2.242 1.583 -2.559 1.00 81.31 72 PHE A N 1
ATOM 558 C CA . PHE A 1 72 ? -1.066 2.459 -2.538 1.00 81.31 72 PHE A CA 1
ATOM 559 C C . PHE A 1 72 ? 0.243 1.686 -2.701 1.00 81.31 72 PHE A C 1
ATOM 561 O O . PHE A 1 72 ? 1.119 2.106 -3.456 1.00 81.31 72 PHE A O 1
ATOM 568 N N . VAL A 1 73 ? 0.367 0.538 -2.034 1.00 82.62 73 VAL A N 1
ATOM 569 C CA . VAL A 1 73 ? 1.567 -0.301 -2.131 1.00 82.62 73 VAL A CA 1
ATOM 570 C C . VAL A 1 73 ? 1.712 -0.904 -3.524 1.00 82.62 73 VAL A C 1
ATOM 572 O O . VAL A 1 73 ? 2.819 -0.956 -4.050 1.00 82.62 73 VAL A O 1
ATOM 575 N N . THR A 1 74 ? 0.616 -1.358 -4.132 1.00 84.44 74 THR A N 1
ATOM 576 C CA . THR A 1 74 ? 0.675 -2.081 -5.409 1.00 84.44 74 THR A CA 1
ATOM 577 C C . THR A 1 74 ? 0.754 -1.161 -6.622 1.00 84.44 74 THR A C 1
ATOM 579 O O . THR A 1 74 ? 1.494 -1.474 -7.550 1.00 84.44 74 THR A O 1
ATOM 582 N N . LEU A 1 75 ? 0.066 -0.016 -6.631 1.00 80.00 75 LEU A N 1
ATOM 583 C CA . LEU A 1 75 ? 0.033 0.899 -7.781 1.00 80.00 75 LEU A CA 1
ATOM 584 C C . LEU A 1 75 ? 1.321 1.714 -7.967 1.00 80.00 75 LEU A C 1
ATOM 586 O O . LEU A 1 75 ? 1.625 2.101 -9.092 1.00 80.00 75 LEU A O 1
ATOM 590 N N . PHE A 1 76 ? 2.078 1.970 -6.894 1.00 74.31 76 PHE A N 1
ATOM 591 C CA . PHE A 1 76 ? 3.243 2.871 -6.919 1.00 74.31 76 PHE A CA 1
ATOM 592 C C . PHE A 1 76 ? 4.579 2.187 -6.604 1.00 74.31 76 PHE A C 1
ATOM 594 O O . PHE A 1 76 ? 5.591 2.863 -6.402 1.00 74.31 76 PHE A O 1
ATOM 601 N N . VAL A 1 77 ? 4.619 0.852 -6.593 1.00 79.88 77 VAL A N 1
ATOM 602 C CA . VAL A 1 77 ? 5.843 0.101 -6.269 1.00 79.88 77 VAL A CA 1
ATOM 603 C C . VAL A 1 77 ? 6.989 0.398 -7.244 1.00 79.88 77 VAL A C 1
ATOM 605 O O . VAL A 1 77 ? 8.143 0.449 -6.824 1.00 79.88 77 VAL A O 1
ATOM 608 N N . ALA A 1 78 ? 6.686 0.664 -8.522 1.00 75.69 78 ALA A N 1
ATOM 609 C CA . ALA A 1 78 ? 7.696 1.006 -9.525 1.00 75.69 78 ALA A CA 1
ATOM 610 C C . ALA A 1 78 ? 8.369 2.369 -9.274 1.00 75.69 78 ALA A C 1
ATOM 612 O O . ALA A 1 78 ? 9.516 2.562 -9.669 1.00 75.69 78 ALA A O 1
ATOM 613 N N . ALA A 1 79 ? 7.678 3.303 -8.611 1.00 76.69 79 ALA A N 1
ATOM 614 C CA . ALA A 1 79 ? 8.211 4.627 -8.292 1.00 76.69 79 ALA A CA 1
ATOM 615 C C . ALA A 1 79 ? 8.968 4.647 -6.953 1.00 76.69 79 ALA A C 1
ATOM 617 O O . ALA A 1 79 ? 9.948 5.377 -6.811 1.00 76.69 79 ALA A O 1
ATOM 618 N N . PHE A 1 80 ? 8.536 3.845 -5.972 1.00 75.75 80 PHE A N 1
ATOM 619 C CA . PHE A 1 80 ? 9.167 3.783 -4.655 1.00 75.75 80 PHE A CA 1
ATOM 620 C C . PHE A 1 80 ? 9.368 2.332 -4.178 1.00 75.75 80 PHE A C 1
ATOM 622 O O . PHE A 1 80 ? 8.475 1.752 -3.554 1.00 75.75 80 PHE A O 1
ATOM 629 N N . PRO A 1 81 ? 10.562 1.743 -4.383 1.00 75.31 81 PRO A N 1
ATOM 630 C CA . PRO A 1 81 ? 10.822 0.335 -4.065 1.00 75.31 81 PRO A CA 1
ATOM 631 C C . PRO A 1 81 ? 10.802 0.018 -2.558 1.00 75.31 81 PRO A C 1
ATOM 633 O O . PRO A 1 81 ? 10.740 -1.147 -2.176 1.00 75.31 81 PRO A O 1
ATOM 636 N N . LEU A 1 82 ? 10.836 1.035 -1.688 1.00 76.06 82 LEU A N 1
ATOM 637 C CA . LEU A 1 82 ? 10.771 0.888 -0.229 1.00 76.06 82 LEU A CA 1
ATOM 638 C C . LEU A 1 82 ? 9.331 0.905 0.325 1.00 76.06 82 LEU A C 1
ATOM 640 O O . LEU A 1 82 ? 9.146 0.607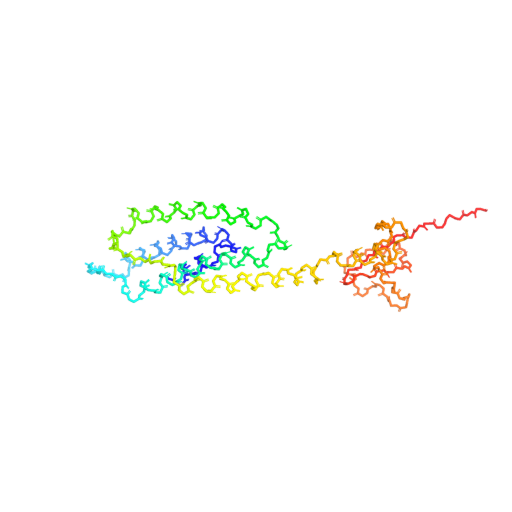 1.506 1.00 76.06 82 LEU A O 1
ATOM 644 N N . ALA A 1 83 ? 8.307 1.203 -0.491 1.00 77.75 83 ALA A N 1
ATOM 645 C CA . ALA A 1 83 ? 6.896 1.191 -0.069 1.00 77.75 83 ALA A CA 1
ATOM 646 C C . ALA A 1 83 ? 6.472 -0.118 0.632 1.00 77.75 83 ALA A C 1
ATOM 648 O O . ALA A 1 83 ? 5.842 -0.040 1.692 1.00 77.75 83 ALA A O 1
ATOM 649 N N . PRO A 1 84 ? 6.844 -1.316 0.130 1.00 77.88 84 PRO A N 1
ATOM 650 C CA . PRO A 1 84 ? 6.456 -2.576 0.764 1.00 77.88 84 PRO A CA 1
ATOM 651 C C . PRO A 1 84 ? 7.006 -2.742 2.186 1.00 77.88 84 PRO A C 1
ATOM 653 O O . PRO A 1 84 ? 6.360 -3.364 3.027 1.00 77.88 84 PRO A O 1
ATOM 656 N N . LEU A 1 85 ? 8.174 -2.163 2.483 1.00 80.00 85 LEU A N 1
ATOM 657 C CA . LEU A 1 85 ? 8.785 -2.242 3.810 1.00 80.00 85 LEU A CA 1
ATOM 658 C C . LEU A 1 85 ? 7.993 -1.415 4.829 1.00 80.00 85 LEU A C 1
ATOM 660 O O . LEU A 1 85 ? 7.707 -1.897 5.925 1.00 80.00 85 LEU A O 1
ATOM 664 N N . PHE A 1 86 ? 7.576 -0.202 4.458 1.00 78.94 86 PHE A N 1
ATOM 665 C CA . PHE A 1 86 ? 6.725 0.629 5.315 1.00 78.94 86 PHE A CA 1
ATOM 666 C C . PHE A 1 86 ? 5.346 0.008 5.531 1.00 78.94 86 PHE A C 1
ATOM 668 O O . PHE A 1 86 ? 4.836 0.031 6.651 1.00 78.94 86 PHE A O 1
ATOM 675 N N . ALA A 1 87 ? 4.775 -0.608 4.496 1.00 79.44 87 ALA A N 1
ATOM 676 C CA . ALA A 1 87 ? 3.519 -1.336 4.613 1.00 79.44 87 ALA A CA 1
ATOM 677 C C . ALA A 1 87 ? 3.631 -2.530 5.567 1.00 79.44 87 ALA A C 1
ATOM 679 O O . ALA A 1 87 ? 2.745 -2.747 6.385 1.00 79.44 87 ALA A O 1
ATOM 680 N N . LEU A 1 88 ? 4.739 -3.273 5.519 1.00 81.31 88 LEU A N 1
ATOM 681 C CA . LEU A 1 88 ? 4.970 -4.404 6.414 1.00 81.31 88 LEU A CA 1
ATOM 682 C C . LEU A 1 88 ? 5.088 -3.958 7.877 1.00 81.31 88 LEU A C 1
ATOM 684 O O . LEU A 1 88 ? 4.472 -4.563 8.754 1.00 81.31 88 LEU A O 1
ATOM 688 N N . LEU A 1 89 ? 5.829 -2.881 8.147 1.00 81.38 89 LEU A N 1
ATOM 689 C CA . LEU A 1 89 ? 5.920 -2.307 9.493 1.00 81.38 89 LEU A CA 1
ATOM 690 C C . LEU A 1 89 ? 4.557 -1.812 9.995 1.00 81.38 89 LEU A C 1
ATOM 692 O O . LEU A 1 89 ? 4.220 -2.039 11.159 1.00 81.38 89 LEU A O 1
ATOM 696 N N . ASN A 1 90 ? 3.765 -1.189 9.117 1.00 82.06 90 ASN A N 1
ATOM 697 C CA . ASN A 1 90 ? 2.404 -0.768 9.433 1.00 82.06 90 ASN A CA 1
ATOM 698 C C . ASN A 1 90 ? 1.519 -1.979 9.769 1.00 82.06 90 ASN A C 1
ATOM 700 O O . ASN A 1 90 ? 0.982 -2.041 10.869 1.00 82.06 90 ASN A O 1
ATOM 704 N N . ASN A 1 91 ? 1.498 -3.006 8.913 1.00 83.19 91 ASN A N 1
ATOM 705 C CA . ASN A 1 91 ? 0.721 -4.230 9.125 1.00 83.19 91 ASN A CA 1
ATOM 706 C C . ASN A 1 91 ? 1.079 -4.935 10.449 1.00 83.19 91 ASN A C 1
ATOM 708 O O . ASN A 1 91 ? 0.193 -5.429 11.142 1.00 83.19 91 ASN A O 1
ATOM 712 N N . ILE A 1 92 ? 2.359 -4.963 10.849 1.00 85.75 92 ILE A N 1
ATOM 713 C CA . ILE A 1 92 ? 2.775 -5.527 12.150 1.00 85.75 92 ILE A CA 1
ATOM 714 C C . ILE A 1 92 ? 2.193 -4.720 13.318 1.00 85.75 92 ILE A C 1
ATOM 716 O O . ILE A 1 92 ? 1.722 -5.304 14.300 1.00 85.75 92 ILE A O 1
ATOM 720 N N . GLY A 1 93 ? 2.254 -3.389 13.241 1.00 82.56 93 GLY A N 1
ATOM 721 C CA . GLY A 1 93 ? 1.671 -2.508 14.251 1.00 82.56 93 GLY A CA 1
ATOM 722 C C . GLY A 1 93 ? 0.149 -2.637 14.313 1.00 82.56 93 GLY A C 1
ATOM 723 O O . GLY A 1 93 ? -0.415 -2.765 15.399 1.00 82.56 93 GLY A O 1
ATOM 724 N N . GLU A 1 94 ? -0.501 -2.674 13.153 1.00 82.00 94 GLU A N 1
ATOM 725 C CA . GLU A 1 94 ? -1.950 -2.754 12.994 1.00 82.00 94 GLU A CA 1
ATOM 726 C C . GLU A 1 94 ? -2.515 -4.059 13.566 1.00 82.00 94 GLU A C 1
ATOM 728 O O . GLU A 1 94 ? -3.412 -4.004 14.404 1.00 82.00 94 GLU A O 1
ATOM 733 N N . ILE A 1 95 ? -1.898 -5.215 13.280 1.00 85.81 95 ILE A N 1
ATOM 734 C CA . ILE A 1 95 ? -2.306 -6.508 13.865 1.00 85.81 95 ILE A CA 1
ATOM 735 C C . ILE A 1 95 ? -2.272 -6.464 15.401 1.00 85.81 95 ILE A C 1
ATOM 737 O O . ILE A 1 95 ? -3.178 -6.969 16.069 1.00 85.81 95 ILE A O 1
ATOM 741 N N . ARG A 1 96 ? -1.235 -5.854 15.992 1.00 87.69 96 ARG A N 1
ATOM 742 C CA . ARG A 1 96 ? -1.113 -5.746 17.456 1.00 87.69 96 ARG A CA 1
ATOM 743 C C . ARG A 1 96 ? -2.140 -4.787 18.047 1.00 87.69 96 ARG A C 1
ATOM 745 O O . ARG A 1 96 ? -2.705 -5.081 19.100 1.00 87.69 96 ARG A O 1
ATOM 752 N N . LEU A 1 97 ? -2.370 -3.653 17.389 1.00 82.75 97 LEU A N 1
ATOM 753 C CA . LEU A 1 97 ? -3.360 -2.670 17.818 1.00 82.75 97 LEU A CA 1
ATOM 754 C C . LEU A 1 97 ? -4.777 -3.234 17.725 1.00 82.75 97 LEU A C 1
ATOM 756 O O . LEU A 1 97 ? -5.558 -3.046 18.653 1.00 82.75 97 LEU A O 1
ATOM 760 N N . ASP A 1 98 ? -5.103 -3.964 16.666 1.00 83.19 98 ASP A N 1
ATOM 761 C CA . ASP A 1 98 ? -6.422 -4.567 16.496 1.00 83.19 98 ASP A CA 1
ATOM 762 C C . ASP A 1 98 ? -6.655 -5.711 17.484 1.00 83.19 98 ASP A C 1
ATOM 764 O O . ASP A 1 98 ? -7.712 -5.759 18.116 1.00 83.19 98 ASP A O 1
ATOM 768 N N . ALA A 1 99 ? -5.642 -6.542 17.755 1.00 85.62 99 ALA A N 1
ATOM 769 C CA . ALA A 1 99 ? -5.704 -7.521 18.840 1.00 85.62 99 ALA A CA 1
ATOM 770 C C . ALA A 1 99 ? -5.942 -6.848 20.206 1.00 85.62 99 ALA A C 1
ATOM 772 O O . ALA A 1 99 ? -6.803 -7.280 20.975 1.00 85.62 99 ALA A O 1
ATOM 773 N N . TYR A 1 100 ?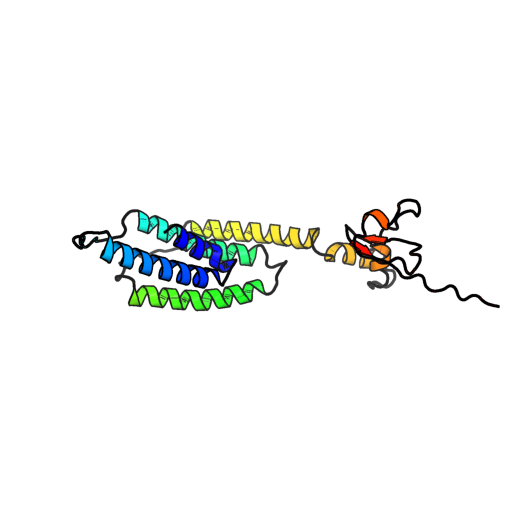 -5.236 -5.750 20.499 1.00 85.62 100 TYR A N 1
ATOM 774 C CA . TYR A 1 100 ? -5.438 -4.989 21.732 1.00 85.62 100 TYR A CA 1
ATOM 775 C C . TYR A 1 100 ? -6.862 -4.420 21.833 1.00 85.62 100 TYR A C 1
ATOM 777 O O . TYR A 1 100 ? -7.500 -4.549 22.882 1.00 85.62 100 TYR A O 1
ATOM 785 N N . LYS A 1 101 ? -7.401 -3.847 20.748 1.00 82.81 101 LYS A N 1
ATOM 786 C CA . LYS A 1 101 ? -8.781 -3.327 20.694 1.00 82.81 101 LYS A CA 1
ATOM 787 C C . LYS A 1 101 ? -9.820 -4.429 20.904 1.00 82.81 101 LYS A C 1
ATOM 789 O O . LYS A 1 101 ? -10.797 -4.212 21.623 1.00 82.81 101 LYS A O 1
ATOM 794 N N . MET A 1 102 ? -9.619 -5.607 20.313 1.00 81.94 102 MET A N 1
ATOM 795 C CA . MET A 1 102 ? -10.533 -6.742 20.473 1.00 81.94 102 MET A CA 1
ATOM 796 C C . MET A 1 102 ? -10.554 -7.271 21.911 1.00 81.94 102 MET A C 1
ATOM 798 O O . MET A 1 102 ? -11.613 -7.659 22.394 1.00 81.94 102 MET A O 1
ATOM 802 N N . VAL A 1 103 ? -9.411 -7.255 22.607 1.00 86.19 103 VAL A N 1
ATOM 803 C CA . VAL A 1 103 ? -9.301 -7.765 23.984 1.00 86.19 103 VAL A CA 1
ATOM 804 C C . VAL A 1 103 ? -9.739 -6.736 25.034 1.00 86.19 103 VAL A C 1
ATOM 806 O O . VAL A 1 103 ? -10.317 -7.121 26.047 1.00 86.19 103 VAL A O 1
ATOM 809 N N . THR A 1 104 ? -9.478 -5.441 24.821 1.00 80.25 104 THR A N 1
ATOM 810 C CA . THR A 1 104 ? -9.672 -4.404 25.859 1.00 80.25 104 THR A CA 1
ATOM 811 C C . THR A 1 104 ? -10.833 -3.443 25.610 1.00 80.25 104 THR A C 1
ATOM 813 O O . THR A 1 104 ? -11.402 -2.931 26.572 1.00 80.25 104 THR A O 1
ATOM 816 N N . GLN A 1 105 ? -11.198 -3.180 24.351 1.00 75.06 105 GLN A N 1
ATOM 817 C CA . GLN A 1 105 ? -12.173 -2.138 23.991 1.00 75.06 105 GLN A CA 1
ATOM 818 C C . GLN A 1 105 ? -13.481 -2.688 23.411 1.00 75.06 105 GLN A C 1
ATOM 820 O O . GLN A 1 105 ? -14.474 -1.965 23.358 1.00 75.06 105 GLN A O 1
ATOM 825 N N . SER A 1 106 ? -13.504 -3.954 22.991 1.00 72.81 106 SER A N 1
ATOM 826 C CA . SER A 1 106 ? -14.657 -4.570 22.325 1.00 72.81 106 SER A CA 1
ATOM 827 C C . SER A 1 106 ? -15.373 -5.560 23.246 1.00 72.81 106 SER A C 1
ATOM 829 O O . SER A 1 106 ? -14.743 -6.269 24.029 1.00 72.81 106 SER A O 1
ATOM 831 N N . ARG A 1 107 ? -16.708 -5.646 23.150 1.00 76.38 107 ARG A N 1
ATOM 832 C CA . ARG A 1 107 ? -17.454 -6.775 23.736 1.00 76.38 107 ARG A CA 1
ATOM 833 C C . ARG A 1 107 ? -17.233 -8.024 22.890 1.00 76.38 107 ARG A C 1
ATOM 835 O O . ARG A 1 107 ? -17.018 -7.913 21.688 1.00 76.38 107 ARG A O 1
ATOM 842 N N . ARG A 1 108 ? -17.317 -9.206 23.511 1.00 80.38 108 ARG A N 1
ATOM 843 C CA . ARG A 1 108 ? -17.141 -10.490 22.818 1.00 80.38 108 ARG A CA 1
ATOM 844 C C . ARG A 1 108 ? -18.162 -10.609 21.670 1.00 80.38 108 ARG A C 1
ATOM 846 O O . ARG A 1 108 ? -19.354 -10.685 21.969 1.00 80.38 108 ARG A O 1
ATOM 853 N N . PRO A 1 109 ? -17.724 -10.627 20.398 1.00 75.56 109 PRO A N 1
ATOM 854 C CA . PRO A 1 109 ? -18.630 -10.797 19.271 1.00 75.56 109 PRO A CA 1
ATOM 855 C C . PRO A 1 109 ? -19.124 -12.247 19.200 1.00 75.56 109 PRO A C 1
ATOM 857 O O . PRO A 1 109 ? -18.460 -13.173 19.680 1.00 75.56 109 PRO A O 1
ATOM 860 N N . LEU A 1 110 ? -20.296 -12.446 18.599 1.00 82.81 110 LEU A N 1
ATOM 861 C CA . LEU A 1 110 ? -20.791 -13.779 18.273 1.00 82.81 110 LEU A CA 1
ATOM 862 C C . LEU A 1 110 ? -19.967 -14.344 17.113 1.00 82.81 110 LEU A C 1
ATOM 864 O O . LEU A 1 110 ? -19.676 -13.641 16.149 1.00 82.81 110 LEU A O 1
ATOM 868 N N . ALA A 1 111 ? -19.555 -15.605 17.232 1.00 80.00 111 ALA A N 1
ATOM 869 C CA . ALA A 1 111 ? -18.779 -16.261 16.192 1.00 80.00 111 ALA A CA 1
ATOM 870 C C . ALA A 1 111 ? -19.697 -16.601 15.012 1.00 80.00 111 ALA A C 1
ATOM 872 O O . ALA A 1 111 ? -20.559 -17.472 15.120 1.00 80.00 111 ALA A O 1
ATOM 873 N N . GLU A 1 112 ? -19.486 -15.926 13.891 1.00 84.19 112 GLU A N 1
ATOM 874 C CA . GLU A 1 112 ? -20.125 -16.234 12.618 1.00 84.19 112 GLU A CA 1
ATOM 875 C C . GLU A 1 112 ? -19.142 -17.011 11.736 1.00 84.19 112 GLU A C 1
ATOM 877 O O . GLU A 1 112 ? -17.950 -16.700 11.685 1.00 84.19 112 GLU A O 1
ATOM 882 N N . ARG A 1 113 ? -19.618 -18.068 11.069 1.00 80.56 113 ARG A N 1
ATOM 883 C CA . ARG A 1 113 ? -18.797 -18.826 10.119 1.00 80.56 113 ARG A CA 1
ATOM 884 C C . ARG A 1 113 ? -18.905 -18.178 8.750 1.00 80.56 113 ARG A C 1
ATOM 886 O O . ARG A 1 113 ? -19.973 -18.202 8.150 1.00 80.56 113 ARG A O 1
ATOM 893 N N . VAL A 1 114 ? -17.783 -17.684 8.245 1.00 83.69 114 VAL A N 1
ATOM 894 C CA . VAL A 1 114 ? -17.681 -17.110 6.903 1.00 83.69 114 VAL A CA 1
ATOM 895 C C . VAL A 1 114 ? -16.686 -17.946 6.098 1.00 83.69 114 VAL A C 1
ATOM 897 O O . VAL A 1 114 ? -15.624 -18.293 6.612 1.00 83.69 114 VAL A O 1
ATOM 900 N N . GLN A 1 115 ? -17.058 -18.331 4.874 1.00 80.50 115 GLN A N 1
ATOM 901 C CA . GLN A 1 115 ? -16.231 -19.181 4.004 1.00 80.50 115 GLN A CA 1
ATOM 902 C C . GLN A 1 115 ? -15.145 -18.385 3.272 1.00 80.50 115 GLN A C 1
ATOM 904 O O . GLN A 1 115 ? -14.047 -18.897 3.096 1.00 80.50 115 GLN A O 1
ATOM 909 N N . ASP A 1 116 ? -15.431 -17.126 2.929 1.00 82.69 116 ASP A N 1
ATOM 910 C CA . ASP A 1 116 ? -14.551 -16.256 2.151 1.00 82.69 116 ASP A CA 1
ATOM 911 C C . ASP A 1 116 ? -14.617 -14.805 2.641 1.00 82.69 116 ASP A C 1
ATOM 913 O O . ASP A 1 116 ? -15.559 -14.392 3.313 1.00 82.69 116 ASP A O 1
ATOM 917 N N . ILE A 1 117 ? -13.654 -13.982 2.223 1.00 82.75 117 ILE A N 1
ATOM 918 C CA . ILE A 1 117 ? -13.644 -12.532 2.496 1.00 82.75 117 ILE A CA 1
ATOM 919 C C . ILE A 1 117 ? -14.797 -11.780 1.780 1.00 82.75 117 ILE A C 1
ATOM 921 O O . ILE A 1 117 ? -15.015 -10.590 2.012 1.00 82.75 117 ILE A O 1
ATOM 925 N N . GLY A 1 118 ? -15.541 -12.473 0.905 1.00 86.88 118 GLY A N 1
ATOM 926 C CA . GLY A 1 118 ? -16.728 -11.978 0.207 1.00 86.88 118 GLY A CA 1
ATOM 927 C C . GLY A 1 118 ? -16.412 -11.128 -1.027 1.00 86.88 118 GLY A C 1
ATOM 928 O O . GLY A 1 118 ? -15.404 -11.327 -1.706 1.00 86.88 118 GLY A O 1
ATOM 929 N N . ALA A 1 119 ? -17.277 -10.150 -1.318 1.00 85.19 119 ALA A N 1
ATOM 930 C CA . ALA A 1 119 ? -17.164 -9.263 -2.485 1.00 85.19 119 ALA A CA 1
ATOM 931 C C . ALA A 1 119 ? -15.828 -8.492 -2.557 1.00 85.19 119 ALA A C 1
ATOM 933 O O . ALA A 1 119 ? -15.371 -8.130 -3.643 1.00 85.19 119 ALA A O 1
ATOM 934 N N . TRP A 1 120 ? -15.165 -8.292 -1.414 1.00 86.62 120 TRP A N 1
ATOM 935 C CA . TRP A 1 120 ? -13.859 -7.640 -1.321 1.00 86.62 120 TRP A CA 1
ATOM 936 C C . TRP A 1 120 ? -12.754 -8.380 -2.073 1.00 86.62 120 TRP A C 1
ATOM 938 O O . TRP A 1 120 ? -11.830 -7.736 -2.566 1.00 86.62 120 TRP A O 1
ATOM 948 N N . TYR A 1 121 ? -12.863 -9.703 -2.231 1.00 87.31 121 TYR A N 1
ATOM 949 C CA . TYR A 1 121 ? -11.906 -10.472 -3.024 1.00 87.31 121 TYR A CA 1
ATOM 950 C C . TYR A 1 121 ? -11.876 -10.011 -4.484 1.00 87.31 121 TYR A C 1
ATOM 952 O O . TYR A 1 121 ? -10.804 -9.776 -5.038 1.00 87.31 121 TYR A O 1
ATOM 960 N N . GLY A 1 122 ? -13.052 -9.810 -5.088 1.00 88.44 122 GLY A N 1
ATOM 961 C CA . GLY A 1 122 ? -13.164 -9.328 -6.466 1.00 88.44 122 GLY A CA 1
ATOM 962 C C . GLY A 1 122 ? -12.604 -7.914 -6.635 1.00 88.44 122 GLY A C 1
ATOM 963 O O . GLY A 1 122 ? -11.938 -7.626 -7.627 1.00 88.44 122 GLY A O 1
ATOM 964 N N . ILE A 1 123 ? -12.801 -7.049 -5.634 1.00 89.31 123 ILE A N 1
ATOM 965 C CA . ILE A 1 123 ? -12.231 -5.693 -5.624 1.00 89.31 123 ILE A CA 1
ATOM 966 C C . ILE A 1 123 ? -10.702 -5.760 -5.571 1.00 89.31 123 ILE A C 1
ATOM 968 O O . ILE A 1 123 ? -10.038 -5.105 -6.371 1.00 89.31 123 ILE A O 1
ATOM 972 N N . LEU A 1 124 ? -10.138 -6.577 -4.676 1.00 87.88 124 LEU A N 1
ATOM 973 C CA . LEU A 1 124 ? -8.689 -6.752 -4.559 1.00 87.88 124 LEU A CA 1
ATOM 974 C C . LEU A 1 124 ? -8.081 -7.284 -5.860 1.00 87.88 124 LEU A C 1
ATOM 976 O O . LEU A 1 124 ? -7.092 -6.724 -6.321 1.00 87.88 124 LEU A O 1
ATOM 980 N N . GLN A 1 125 ? -8.704 -8.281 -6.495 1.00 89.69 125 GLN A N 1
ATOM 981 C CA . GLN A 1 125 ? -8.271 -8.776 -7.806 1.00 89.69 125 GLN A CA 1
ATOM 982 C C . GLN A 1 125 ? -8.298 -7.680 -8.880 1.00 89.69 125 GLN A C 1
ATOM 984 O O . GLN A 1 125 ? -7.339 -7.537 -9.638 1.00 89.69 125 GLN A O 1
ATOM 989 N N . GLY A 1 126 ? -9.367 -6.879 -8.932 1.00 90.25 126 GLY A N 1
ATOM 990 C CA . GLY A 1 126 ? -9.468 -5.744 -9.851 1.00 90.25 126 GLY A CA 1
ATOM 991 C C . GLY A 1 126 ? -8.342 -4.726 -9.648 1.00 90.25 126 GLY A C 1
ATOM 992 O O . GLY A 1 126 ? -7.710 -4.301 -10.616 1.00 90.25 126 GL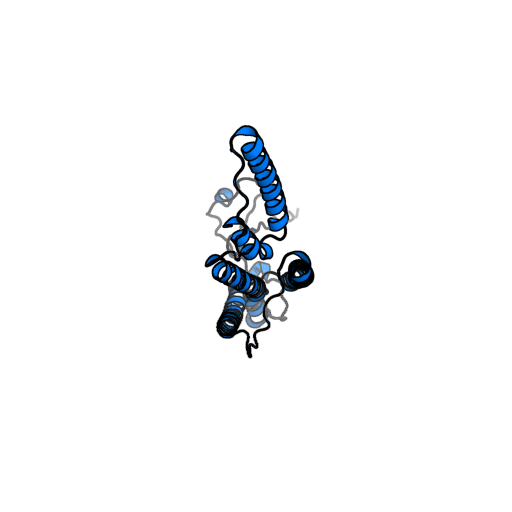Y A O 1
ATOM 993 N N . VAL A 1 127 ? -8.036 -4.395 -8.389 1.00 90.31 127 VAL A N 1
ATOM 994 C CA . VAL A 1 127 ? -6.910 -3.518 -8.031 1.00 90.31 127 VAL A CA 1
ATOM 995 C C . VAL A 1 127 ? -5.577 -4.134 -8.456 1.00 90.31 127 VAL A C 1
ATOM 997 O O . VAL A 1 127 ? -4.747 -3.422 -9.012 1.00 90.31 127 VAL A O 1
ATOM 1000 N N . THR A 1 128 ? -5.371 -5.443 -8.276 1.00 90.94 128 THR A N 1
ATOM 1001 C CA . THR A 1 128 ? -4.147 -6.125 -8.727 1.00 90.94 128 THR A CA 1
ATOM 1002 C C . THR A 1 128 ? -3.959 -6.016 -10.241 1.00 90.94 128 THR A C 1
ATOM 1004 O O . THR A 1 128 ? -2.866 -5.679 -10.696 1.00 90.94 128 THR A O 1
ATOM 1007 N N . TYR A 1 129 ? -5.008 -6.255 -11.035 1.00 92.69 129 TYR A N 1
ATOM 1008 C CA . TYR A 1 129 ? -4.923 -6.118 -12.493 1.00 92.69 129 TYR A CA 1
ATOM 1009 C C . TYR A 1 129 ? -4.627 -4.678 -12.916 1.00 92.69 129 TYR A C 1
ATOM 1011 O O . TYR A 1 129 ? -3.747 -4.451 -13.749 1.00 92.69 129 TYR A O 1
ATOM 1019 N N . ALA A 1 130 ? -5.307 -3.703 -12.307 1.00 89.19 130 ALA A N 1
ATOM 1020 C CA . ALA A 1 130 ? -5.034 -2.290 -12.547 1.00 89.19 130 ALA A CA 1
ATOM 1021 C C . ALA A 1 130 ? -3.586 -1.925 -12.176 1.00 89.19 130 ALA A C 1
ATOM 1023 O O . ALA A 1 130 ? -2.917 -1.236 -12.940 1.00 89.19 130 ALA A O 1
ATOM 1024 N N . ALA A 1 131 ? -3.066 -2.454 -11.065 1.00 90.38 131 ALA A N 1
ATOM 1025 C CA . ALA A 1 131 ? -1.702 -2.208 -10.615 1.00 90.38 131 ALA A CA 1
ATOM 1026 C C . ALA A 1 131 ? -0.646 -2.690 -11.612 1.00 90.38 131 ALA A C 1
ATOM 1028 O O . ALA A 1 131 ? 0.325 -1.974 -11.855 1.00 90.38 131 ALA A O 1
ATOM 1029 N N . VAL A 1 132 ? -0.827 -3.857 -12.234 1.00 90.19 132 VAL A N 1
ATOM 1030 C CA . VAL A 1 132 ? 0.102 -4.342 -13.270 1.00 90.19 132 VAL A CA 1
ATOM 1031 C C . VAL A 1 132 ? 0.155 -3.368 -14.448 1.00 90.19 132 VAL A C 1
ATOM 1033 O O . VAL A 1 132 ? 1.239 -2.981 -14.887 1.00 90.19 132 VAL A O 1
ATOM 1036 N N . VAL A 1 133 ? -1.011 -2.923 -14.920 1.00 91.25 133 VAL A N 1
ATOM 1037 C CA . VAL A 1 133 ? -1.123 -1.990 -16.047 1.00 91.25 133 VAL A CA 1
ATOM 1038 C C . VAL A 1 133 ? -0.517 -0.627 -15.695 1.00 91.25 133 VAL A C 1
ATOM 1040 O O . VAL A 1 133 ? 0.295 -0.098 -16.452 1.00 91.25 133 VAL A O 1
ATOM 1043 N N . SER A 1 134 ? -0.848 -0.070 -14.528 1.00 89.06 134 SER A N 1
ATOM 1044 C CA . SER A 1 134 ? -0.310 1.213 -14.067 1.00 89.06 134 SER A CA 1
ATOM 1045 C C . SER A 1 134 ? 1.209 1.185 -13.906 1.00 89.06 134 SER A C 1
ATOM 1047 O O . SER A 1 134 ? 1.878 2.087 -14.403 1.00 89.06 134 SER A O 1
ATOM 1049 N N . ASN A 1 135 ? 1.780 0.147 -13.286 1.00 87.88 135 ASN A N 1
ATOM 1050 C CA . ASN A 1 135 ? 3.235 0.045 -13.140 1.00 87.88 135 ASN A CA 1
ATOM 1051 C C . ASN A 1 135 ? 3.942 -0.093 -14.498 1.00 87.88 135 ASN A C 1
ATOM 1053 O O . ASN A 1 135 ? 5.008 0.491 -14.683 1.00 87.88 135 ASN A O 1
ATOM 1057 N N . ALA A 1 136 ? 3.347 -0.800 -15.467 1.00 88.12 136 ALA A N 1
ATOM 1058 C CA . ALA A 1 136 ? 3.885 -0.860 -16.826 1.00 88.12 136 ALA A CA 1
ATOM 1059 C C . ALA A 1 136 ? 3.933 0.532 -17.478 1.00 88.12 136 ALA A C 1
ATOM 1061 O O . ALA A 1 136 ? 4.944 0.895 -18.079 1.00 88.12 136 ALA A O 1
ATOM 1062 N N . PHE A 1 137 ? 2.884 1.344 -17.304 1.00 88.06 137 PHE A N 1
ATOM 1063 C CA . PHE A 1 137 ? 2.860 2.723 -17.796 1.00 88.06 137 PHE A CA 1
ATOM 1064 C C . PHE A 1 137 ? 3.853 3.641 -17.082 1.00 88.06 137 PHE A C 1
ATOM 1066 O O . PHE A 1 137 ? 4.497 4.452 -17.745 1.00 88.06 137 PHE A O 1
ATOM 1073 N N . VAL A 1 138 ? 4.017 3.504 -15.764 1.00 86.69 138 VAL A N 1
ATOM 1074 C CA . VAL A 1 138 ? 5.033 4.246 -14.999 1.00 86.69 138 VAL A CA 1
ATOM 1075 C C . VAL A 1 138 ? 6.422 3.936 -15.555 1.00 86.69 138 VAL A C 1
ATOM 1077 O O . VAL A 1 138 ? 7.162 4.842 -15.927 1.00 86.69 138 VAL A O 1
ATOM 1080 N N . ILE A 1 139 ? 6.762 2.657 -15.724 1.00 85.31 139 ILE A N 1
ATOM 1081 C CA . ILE A 1 139 ? 8.053 2.277 -16.306 1.00 85.31 139 ILE A CA 1
ATOM 1082 C C . ILE A 1 139 ? 8.183 2.828 -17.733 1.00 85.31 139 ILE A C 1
ATOM 1084 O O . ILE A 1 139 ? 9.227 3.374 -18.078 1.00 85.31 139 ILE A O 1
ATOM 1088 N N . ALA A 1 140 ? 7.140 2.745 -18.557 1.00 85.69 140 ALA A N 1
ATOM 1089 C CA . ALA A 1 140 ? 7.221 3.183 -19.946 1.00 85.69 140 ALA A CA 1
ATOM 1090 C C . ALA A 1 140 ? 7.403 4.701 -20.111 1.00 85.69 140 ALA A C 1
ATOM 10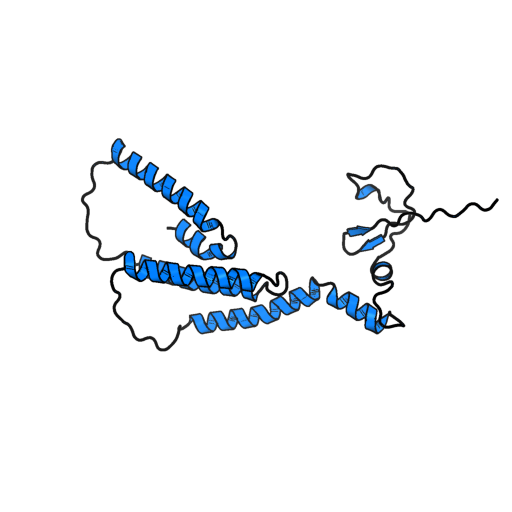92 O O . ALA A 1 140 ? 8.208 5.127 -20.935 1.00 85.69 140 ALA A O 1
ATOM 1093 N N . TYR A 1 141 ? 6.668 5.513 -19.348 1.00 81.69 141 TYR A N 1
ATOM 1094 C CA . TYR A 1 141 ? 6.624 6.961 -19.566 1.00 81.69 141 TYR A CA 1
ATOM 1095 C C . TYR A 1 141 ? 7.514 7.770 -18.630 1.00 81.69 141 TYR A C 1
ATOM 1097 O O . TYR A 1 141 ? 7.994 8.825 -19.033 1.00 81.69 141 TYR A O 1
ATOM 1105 N N . THR A 1 142 ? 7.729 7.325 -17.390 1.00 80.69 142 THR A N 1
ATOM 1106 C CA . THR A 1 142 ? 8.487 8.121 -16.412 1.00 80.69 142 THR A CA 1
ATOM 1107 C C . THR A 1 142 ? 9.927 7.662 -16.255 1.00 80.69 142 THR A C 1
ATOM 1109 O O . THR A 1 142 ? 10.737 8.406 -15.710 1.00 80.69 142 THR A O 1
ATOM 1112 N N . SER A 1 143 ? 10.266 6.441 -16.679 1.00 77.88 143 SER A N 1
ATOM 1113 C CA . SER A 1 143 ? 11.629 5.938 -16.530 1.00 77.88 143 SER A CA 1
ATOM 1114 C C . SER A 1 143 ? 12.481 6.214 -17.770 1.00 77.88 143 SER A C 1
ATOM 1116 O O . SER A 1 143 ? 12.073 5.981 -18.906 1.00 77.88 143 SER A O 1
ATOM 1118 N N . ASP A 1 144 ? 13.734 6.598 -17.536 1.00 76.25 144 ASP A N 1
ATOM 1119 C CA . ASP A 1 144 ? 14.793 6.673 -18.551 1.00 76.25 144 ASP A CA 1
ATOM 1120 C C . ASP A 1 144 ? 15.148 5.301 -19.166 1.00 76.25 144 ASP A C 1
ATOM 1122 O O . ASP A 1 144 ? 16.086 5.186 -19.961 1.00 76.25 144 ASP A O 1
ATOM 1126 N N . PHE A 1 145 ? 14.454 4.229 -18.776 1.00 79.38 145 PHE A N 1
ATOM 1127 C CA . PHE A 1 145 ? 14.773 2.873 -19.193 1.00 79.38 145 PHE A CA 1
ATOM 1128 C C . PHE A 1 145 ? 14.632 2.697 -20.706 1.00 79.38 145 PHE A C 1
ATOM 1130 O O . PHE A 1 145 ? 15.551 2.182 -21.343 1.00 79.38 145 PHE A O 1
ATOM 1137 N N . ILE A 1 146 ? 13.526 3.169 -21.296 1.00 81.19 146 ILE A N 1
ATOM 1138 C CA . ILE A 1 146 ? 13.273 3.012 -22.735 1.00 81.19 146 ILE A CA 1
ATOM 1139 C C . ILE A 1 146 ? 14.293 3.804 -23.570 1.00 81.19 146 ILE A C 1
ATOM 1141 O O . ILE A 1 146 ? 14.949 3.187 -24.413 1.00 81.19 146 ILE A O 1
ATOM 1145 N N . PRO A 1 147 ? 14.519 5.113 -23.341 1.00 80.88 147 PRO A N 1
ATOM 1146 C CA . PRO A 1 147 ? 15.468 5.878 -24.151 1.00 80.88 147 PRO A CA 1
ATOM 1147 C C . PRO A 1 147 ? 16.914 5.367 -24.035 1.00 80.88 147 PRO A C 1
ATOM 1149 O O . PRO A 1 147 ? 17.616 5.265 -25.044 1.00 80.88 147 PRO A O 1
ATOM 1152 N N . ARG A 1 148 ? 17.351 4.942 -22.838 1.00 82.12 148 ARG A N 1
ATOM 1153 C CA . ARG A 1 148 ? 18.673 4.316 -22.642 1.00 82.12 148 ARG A CA 1
ATOM 1154 C C . ARG A 1 148 ? 18.802 2.994 -23.385 1.00 82.12 148 ARG A C 1
ATOM 1156 O O . ARG A 1 148 ? 19.857 2.707 -23.949 1.00 82.12 148 ARG A O 1
ATOM 1163 N N . MET A 1 149 ? 17.743 2.188 -23.385 1.00 82.69 149 MET A N 1
ATOM 1164 C CA . MET A 1 149 ? 17.729 0.901 -24.070 1.00 82.69 149 MET A CA 1
ATOM 1165 C C . MET A 1 149 ? 17.758 1.079 -25.594 1.00 82.69 149 MET A C 1
ATOM 1167 O O . MET A 1 149 ? 18.565 0.434 -26.260 1.00 82.69 149 MET A O 1
ATOM 1171 N N . VAL A 1 150 ? 16.971 2.012 -26.137 1.00 86.19 150 VAL A N 1
ATOM 1172 C CA . VAL A 1 150 ? 16.996 2.364 -27.568 1.00 86.19 150 VAL A CA 1
ATOM 1173 C C . VAL A 1 150 ? 18.376 2.876 -27.985 1.00 86.19 150 VAL A C 1
ATOM 1175 O O . VAL A 1 150 ? 18.913 2.415 -28.991 1.00 86.19 150 VAL A O 1
ATOM 1178 N N . TYR A 1 151 ? 18.998 3.760 -27.198 1.00 83.25 151 TYR A N 1
ATOM 1179 C CA . TYR A 1 151 ? 20.351 4.239 -27.489 1.00 83.25 151 TYR A CA 1
ATOM 1180 C C . TYR A 1 151 ? 21.368 3.095 -27.533 1.00 83.25 151 TYR A C 1
ATOM 1182 O O . TYR A 1 151 ? 22.146 2.994 -28.479 1.00 83.25 151 TYR A O 1
ATOM 1190 N N . LYS A 1 152 ? 21.324 2.193 -26.547 1.00 85.00 152 LYS A N 1
ATOM 1191 C CA . LYS A 1 152 ? 22.246 1.056 -26.450 1.00 85.00 152 LYS A CA 1
ATOM 1192 C C . LYS A 1 152 ? 22.143 0.102 -27.645 1.00 85.00 152 LYS A C 1
ATOM 1194 O O . LYS A 1 152 ? 23.169 -0.390 -28.096 1.00 85.00 152 LYS A O 1
ATOM 1199 N N . PHE A 1 153 ? 20.930 -0.170 -28.132 1.00 84.69 153 PHE A N 1
ATOM 1200 C CA . PHE A 1 153 ? 20.705 -1.149 -29.202 1.00 84.69 153 PHE A CA 1
ATOM 1201 C C . PHE A 1 153 ? 20.794 -0.575 -30.618 1.00 84.69 153 PHE A C 1
ATOM 1203 O O . PHE A 1 153 ? 21.186 -1.299 -31.527 1.00 84.69 153 PHE A O 1
ATOM 1210 N N . VAL A 1 154 ? 20.409 0.687 -30.823 1.00 84.38 154 VAL A N 1
ATOM 1211 C CA . VAL A 1 154 ? 20.285 1.277 -32.169 1.00 84.38 154 VAL A CA 1
ATOM 1212 C C . VAL A 1 154 ? 21.432 2.232 -32.491 1.00 84.38 154 VAL A C 1
ATOM 1214 O O . VAL A 1 154 ? 21.880 2.283 -33.633 1.00 84.38 154 VAL A O 1
ATOM 1217 N N . TYR A 1 155 ? 21.909 2.990 -31.503 1.00 80.50 155 TYR A N 1
ATOM 1218 C CA . TYR A 1 155 ? 22.847 4.093 -31.731 1.00 80.50 155 TYR A CA 1
ATOM 1219 C C . TYR A 1 155 ? 24.265 3.805 -31.230 1.00 80.50 155 TYR A C 1
ATOM 1221 O O . TYR A 1 155 ? 25.218 4.352 -31.781 1.00 80.50 155 TYR A O 1
ATOM 1229 N N . SER A 1 156 ? 24.425 2.966 -30.202 1.00 80.12 156 SER A N 1
ATOM 1230 C CA . SER A 1 156 ? 25.730 2.677 -29.607 1.00 80.12 156 SER A CA 1
ATOM 1231 C C . SER A 1 156 ? 26.487 1.601 -30.395 1.00 80.12 156 SER A C 1
ATOM 1233 O O . SER A 1 156 ? 26.034 0.458 -30.453 1.00 80.12 156 SER A O 1
ATOM 1235 N N . PRO A 1 157 ? 27.668 1.912 -30.959 1.00 77.31 157 PRO A N 1
ATOM 1236 C CA . PRO A 1 157 ? 28.465 0.937 -31.700 1.00 77.31 157 PRO A CA 1
ATOM 1237 C C . PRO A 1 157 ? 29.147 -0.104 -30.796 1.00 77.31 157 PRO A C 1
ATOM 1239 O O . PRO A 1 157 ? 29.437 -1.203 -31.259 1.00 77.31 157 PRO A O 1
ATOM 1242 N N . SER A 1 158 ? 29.399 0.215 -29.519 1.00 80.50 158 SER A N 1
ATOM 1243 C CA . SER A 1 158 ? 29.988 -0.712 -28.535 1.00 80.50 158 SER A CA 1
ATOM 1244 C C . SER A 1 158 ? 28.958 -1.348 -27.598 1.00 80.50 158 SER A C 1
ATOM 1246 O O . SER A 1 158 ? 29.300 -2.226 -26.811 1.00 80.50 158 SER A O 1
ATOM 1248 N N . GLY A 1 159 ? 27.694 -0.917 -27.666 1.00 79.50 159 GLY A N 1
ATOM 1249 C CA . GLY A 1 159 ? 26.669 -1.321 -26.709 1.00 79.50 159 GLY A CA 1
ATOM 1250 C C . GLY A 1 159 ? 26.844 -0.679 -25.328 1.00 79.50 159 GLY A C 1
ATOM 1251 O O . GLY A 1 159 ? 26.277 -1.177 -24.362 1.00 79.50 159 GLY A O 1
ATOM 1252 N N . ASP A 1 160 ? 27.585 0.423 -25.210 1.00 83.25 160 ASP A N 1
ATOM 1253 C CA . ASP A 1 160 ? 27.731 1.182 -23.963 1.00 83.25 160 ASP A CA 1
ATOM 1254 C C . ASP A 1 160 ? 26.866 2.450 -23.950 1.00 83.25 160 ASP A C 1
ATOM 1256 O O . ASP A 1 160 ? 26.435 2.946 -24.992 1.00 83.25 160 ASP A O 1
ATOM 1260 N N . LEU A 1 161 ? 26.641 3.020 -22.761 1.00 82.75 161 LEU A N 1
ATOM 1261 C CA . LEU A 1 161 ? 25.925 4.295 -22.580 1.00 82.75 161 LEU A CA 1
ATOM 1262 C C . LEU A 1 161 ? 26.832 5.536 -22.738 1.00 82.75 161 LEU A C 1
ATOM 1264 O O . LEU A 1 161 ? 26.417 6.656 -22.430 1.00 82.75 161 LEU A O 1
ATOM 1268 N N . VAL A 1 162 ? 28.070 5.368 -23.210 1.00 80.38 162 VAL A N 1
ATOM 1269 C CA . VAL A 1 162 ? 28.993 6.488 -23.446 1.00 80.38 162 VAL A CA 1
ATOM 1270 C C . VAL A 1 162 ? 28.416 7.385 -24.553 1.00 80.38 162 VAL A C 1
ATOM 1272 O O . VAL A 1 162 ? 28.074 6.913 -25.635 1.00 80.38 162 VAL A O 1
ATOM 1275 N N . GLY A 1 163 ? 28.239 8.679 -24.262 1.00 79.56 163 GLY A N 1
ATOM 1276 C CA . GLY A 1 163 ? 27.614 9.646 -25.181 1.00 79.56 163 GLY A CA 1
ATOM 1277 C C . GLY A 1 163 ? 26.075 9.688 -25.162 1.00 79.56 163 GLY A C 1
ATOM 1278 O O . GLY A 1 163 ? 25.481 10.489 -25.884 1.00 79.56 163 GLY A O 1
ATOM 1279 N N . TYR A 1 164 ? 25.409 8.895 -24.311 1.00 79.12 164 TYR A N 1
ATOM 1280 C CA . TYR A 1 164 ? 23.942 8.911 -24.182 1.00 79.12 164 TYR A CA 1
ATOM 1281 C C . TYR A 1 164 ? 23.398 10.296 -23.794 1.00 79.12 164 TYR A C 1
ATOM 1283 O O . TYR A 1 164 ? 22.405 10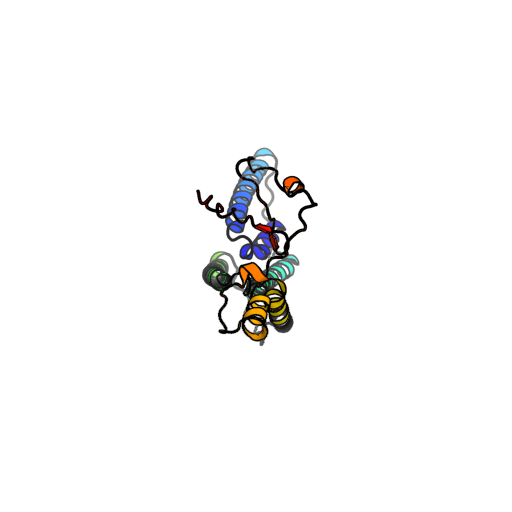.763 -24.343 1.00 79.12 164 TYR A O 1
ATOM 1291 N N . ILE A 1 165 ? 24.072 10.989 -22.872 1.00 78.00 165 ILE A N 1
ATOM 1292 C CA . ILE A 1 165 ? 23.656 12.328 -22.433 1.00 78.00 165 ILE A CA 1
ATOM 1293 C C . ILE A 1 165 ? 23.753 13.320 -23.598 1.00 78.00 165 ILE A C 1
ATOM 1295 O O . ILE A 1 165 ? 22.821 14.077 -23.831 1.00 78.00 165 ILE A O 1
ATOM 1299 N N . ASP A 1 166 ? 24.837 13.279 -24.377 1.00 78.25 166 ASP A N 1
ATOM 1300 C CA . ASP A 1 166 ? 25.046 14.205 -25.494 1.00 78.25 166 ASP A CA 1
ATOM 1301 C C . ASP A 1 166 ? 24.082 14.003 -26.664 1.00 78.25 166 ASP A C 1
ATOM 1303 O O . ASP A 1 166 ? 23.772 14.977 -27.349 1.00 78.25 166 ASP A O 1
ATOM 1307 N N . SER A 1 167 ? 23.614 12.771 -26.874 1.00 71.69 167 SER A N 1
ATOM 1308 C CA . SER A 1 167 ? 22.636 12.401 -27.907 1.00 71.69 167 SER A CA 1
ATOM 1309 C C . SER A 1 167 ? 21.185 12.607 -27.472 1.00 71.69 167 SER A C 1
ATOM 1311 O O . SER A 1 167 ? 20.332 12.873 -28.313 1.00 71.69 167 SER A O 1
ATOM 1313 N N . SER A 1 168 ? 20.908 12.534 -26.166 1.00 76.06 168 SER A N 1
ATOM 1314 C CA . SER A 1 168 ? 19.584 12.824 -25.595 1.00 76.06 168 SER A CA 1
ATOM 1315 C C . SER A 1 168 ? 19.279 14.324 -25.530 1.00 76.06 168 SER A C 1
ATOM 1317 O O . SER A 1 168 ? 18.141 14.721 -25.299 1.00 76.06 168 SER A O 1
ATOM 1319 N N . LEU A 1 169 ? 20.300 15.166 -25.690 1.00 74.44 169 LEU A N 1
ATOM 1320 C CA . LEU A 1 169 ? 20.186 16.615 -25.615 1.00 74.44 169 LEU A CA 1
ATOM 1321 C C . LEU A 1 169 ? 19.864 17.219 -26.986 1.00 74.44 169 LEU A C 1
ATOM 1323 O O . LEU A 1 169 ? 20.633 17.068 -27.935 1.00 74.44 169 LEU A O 1
ATOM 1327 N N . SER A 1 170 ? 18.787 18.000 -27.073 1.00 70.00 170 SER A N 1
ATOM 1328 C CA . SER A 1 170 ? 18.516 18.833 -28.247 1.00 70.00 170 SER A CA 1
ATOM 1329 C C . SER A 1 170 ? 19.297 20.143 -28.149 1.00 70.00 170 SER A C 1
ATOM 1331 O O . SER A 1 170 ? 19.187 20.862 -27.151 1.00 70.00 170 SER A O 1
ATOM 1333 N N . GLY A 1 171 ? 20.088 20.462 -29.174 1.00 63.12 171 GLY A N 1
ATOM 1334 C CA . GLY A 1 171 ? 20.743 21.763 -29.289 1.00 63.12 171 GLY A CA 1
ATOM 1335 C C . GLY A 1 171 ? 19.735 22.839 -29.680 1.00 63.12 171 GLY A C 1
ATOM 1336 O O . GLY A 1 171 ? 19.004 22.671 -30.654 1.00 63.12 171 GLY A O 1
ATOM 1337 N N . GLN A 1 172 ? 19.703 23.936 -28.930 1.00 60.47 172 GLN A N 1
ATOM 1338 C CA . GLN A 1 172 ? 18.883 25.097 -29.261 1.00 60.47 172 GLN A CA 1
ATOM 1339 C C . GLN A 1 172 ? 19.667 26.046 -30.192 1.00 60.47 172 GLN A C 1
ATOM 1341 O O . GLN A 1 172 ? 20.865 26.243 -29.961 1.00 60.47 172 GLN A O 1
ATOM 1346 N N . PRO A 1 173 ? 19.055 26.596 -31.265 1.00 56.22 173 PRO A N 1
ATOM 1347 C CA . PRO A 1 173 ? 19.712 27.581 -32.128 1.00 56.22 173 PRO A CA 1
ATOM 1348 C C . PRO A 1 173 ? 20.140 28.832 -31.346 1.00 56.22 173 PRO A C 1
ATOM 1350 O O . PRO A 1 173 ? 19.494 29.223 -30.381 1.00 56.22 173 PRO A O 1
ATOM 1353 N N . SER A 1 174 ? 21.230 29.460 -31.789 1.00 53.75 174 SER A N 1
ATOM 1354 C CA . SER A 1 174 ? 21.903 30.598 -31.140 1.00 53.75 174 SER A CA 1
ATOM 1355 C C . SER A 1 174 ? 21.094 31.902 -31.071 1.00 53.75 174 SER A C 1
ATOM 1357 O O . SER A 1 174 ? 21.533 32.825 -30.398 1.00 53.75 174 SER A O 1
ATOM 1359 N N . ASP A 1 175 ? 19.944 31.983 -31.749 1.00 47.81 175 ASP A N 1
ATOM 1360 C CA . ASP A 1 175 ? 19.134 33.210 -31.880 1.00 47.81 175 ASP A CA 1
ATOM 1361 C C . ASP A 1 175 ? 18.027 33.359 -30.822 1.00 47.81 175 ASP A C 1
ATOM 1363 O O . ASP A 1 175 ? 17.304 34.352 -30.806 1.00 47.81 175 ASP A O 1
ATOM 1367 N N . VAL A 1 176 ? 17.859 32.374 -29.940 1.00 53.00 176 VAL A N 1
ATOM 1368 C CA . VAL A 1 176 ? 16.902 32.430 -28.827 1.00 53.00 176 VAL A CA 1
ATOM 1369 C C . VAL A 1 176 ? 17.680 32.604 -27.533 1.00 53.00 176 VAL A C 1
ATOM 1371 O O . VAL A 1 176 ? 18.342 31.676 -27.069 1.00 53.00 176 VAL A O 1
ATOM 1374 N N . ASP A 1 177 ? 17.610 33.810 -26.971 1.00 48.94 177 ASP A N 1
ATOM 1375 C CA . ASP A 1 177 ? 18.292 34.189 -25.738 1.00 48.94 177 ASP A CA 1
ATOM 1376 C C . ASP A 1 177 ? 18.079 33.132 -24.642 1.00 48.94 177 ASP A C 1
ATOM 1378 O O . ASP A 1 177 ? 16.971 32.943 -24.136 1.00 48.94 177 ASP A O 1
ATOM 1382 N N . CYS A 1 178 ? 19.157 32.484 -24.186 1.00 49.41 178 CYS A N 1
ATOM 1383 C CA . CYS A 1 178 ? 19.111 31.587 -23.020 1.00 49.41 178 CYS A CA 1
ATOM 1384 C C . CYS A 1 178 ? 18.691 32.307 -21.715 1.00 49.41 178 CYS A C 1
ATOM 1386 O O . CYS A 1 178 ? 18.577 31.672 -20.666 1.00 49.41 178 CYS A O 1
ATOM 1388 N N . LEU A 1 179 ? 18.468 33.625 -21.775 1.00 47.69 179 LEU A N 1
ATOM 1389 C CA . LEU A 1 179 ? 18.109 34.520 -20.677 1.00 47.69 179 LEU A CA 1
ATOM 1390 C C . LEU A 1 179 ? 16.635 34.436 -20.254 1.00 47.69 179 LEU A C 1
ATOM 1392 O O . LEU A 1 179 ? 16.303 34.906 -19.170 1.00 47.69 179 LEU A O 1
ATOM 1396 N N . THR A 1 180 ? 15.736 33.835 -21.042 1.00 47.78 180 THR A N 1
ATOM 1397 C CA . THR A 1 180 ? 14.304 33.783 -20.673 1.00 47.78 180 THR A CA 1
ATOM 1398 C C . THR A 1 180 ? 14.000 32.782 -19.543 1.00 47.78 180 THR A C 1
ATOM 1400 O O . THR A 1 180 ? 12.895 32.784 -19.006 1.00 47.78 180 THR A O 1
ATOM 1403 N N . TYR A 1 181 ? 14.973 31.954 -19.132 1.00 45.75 181 TYR A N 1
ATOM 1404 C CA . TYR A 1 181 ? 14.781 30.879 -18.139 1.00 45.75 181 TYR A CA 1
ATOM 1405 C C . TYR A 1 181 ? 15.606 31.044 -16.849 1.00 45.75 181 TYR A C 1
ATOM 1407 O O . TYR A 1 181 ? 15.509 30.210 -15.950 1.00 45.75 181 TYR A O 1
ATOM 1415 N N . THR A 1 182 ? 16.420 32.096 -16.721 1.00 45.12 182 THR A N 1
ATOM 1416 C CA . THR A 1 182 ? 17.331 32.278 -15.579 1.00 45.12 182 THR A CA 1
ATOM 1417 C C . THR A 1 182 ? 16.874 33.407 -14.665 1.00 45.12 182 THR A C 1
ATOM 1419 O O . THR A 1 182 ? 17.158 34.571 -14.929 1.00 45.12 182 THR A O 1
ATOM 1422 N N . LEU A 1 183 ? 16.246 33.073 -13.535 1.00 42.19 183 LEU A N 1
ATOM 1423 C CA . LEU A 1 183 ? 16.123 34.016 -12.415 1.00 42.19 183 LEU A CA 1
ATOM 1424 C C . LEU A 1 183 ? 17.353 34.026 -11.485 1.00 42.19 183 LEU A C 1
ATOM 1426 O O . LEU A 1 183 ? 17.361 34.802 -10.537 1.00 42.19 183 LEU A O 1
ATOM 1430 N N . THR A 1 184 ? 18.400 33.219 -11.719 1.00 41.72 184 THR A N 1
ATOM 1431 C CA . THR A 1 184 ? 19.504 33.075 -10.740 1.00 41.72 184 THR A CA 1
ATOM 1432 C C . THR A 1 184 ? 20.861 32.603 -11.308 1.00 41.72 184 THR A C 1
ATOM 1434 O O . THR A 1 184 ? 21.519 31.769 -10.689 1.00 41.72 184 THR A O 1
ATOM 1437 N N . VAL A 1 185 ? 21.355 33.123 -12.442 1.00 44.28 185 VAL A N 1
ATOM 1438 C CA . VAL A 1 185 ? 22.768 32.881 -12.829 1.00 44.28 185 VAL A CA 1
ATOM 1439 C C . VAL A 1 185 ? 23.460 34.175 -13.257 1.00 44.28 185 VAL A C 1
ATOM 1441 O O . VAL A 1 185 ? 23.078 34.805 -14.238 1.00 44.28 185 VAL A O 1
ATOM 1444 N N . SER A 1 186 ? 24.479 34.567 -12.488 1.00 37.75 186 SER A N 1
ATOM 1445 C CA . SER A 1 186 ? 25.352 35.719 -12.743 1.00 37.75 186 SER A CA 1
ATOM 1446 C C . SER A 1 186 ? 26.098 35.614 -14.085 1.00 37.75 186 SER A C 1
ATOM 1448 O O . SER A 1 186 ? 26.492 34.514 -14.482 1.00 37.75 186 SER A O 1
ATOM 1450 N N . PRO A 1 187 ? 26.374 36.747 -14.761 1.00 46.91 187 PRO A N 1
ATOM 1451 C CA . PRO A 1 187 ? 26.955 36.784 -16.096 1.00 46.91 187 PRO A CA 1
ATOM 1452 C C . PRO A 1 187 ? 28.481 36.701 -16.008 1.00 46.91 187 PRO A C 1
ATOM 1454 O O . PRO A 1 187 ? 29.189 37.682 -16.208 1.00 46.91 187 PRO A O 1
ATOM 1457 N N . THR A 1 188 ? 29.022 35.536 -15.678 1.00 40.00 188 THR A N 1
ATOM 1458 C CA . THR A 1 188 ? 30.467 35.301 -15.782 1.00 40.00 188 THR A CA 1
ATOM 1459 C C . THR A 1 188 ? 30.700 33.952 -16.432 1.00 40.00 188 THR A C 1
ATOM 1461 O O . THR A 1 188 ? 30.930 32.963 -15.741 1.00 40.00 188 THR A O 1
ATOM 1464 N N . ASN A 1 189 ? 30.516 33.929 -17.755 1.00 41.53 189 ASN A N 1
ATOM 1465 C CA . ASN A 1 189 ? 31.164 33.099 -18.783 1.00 41.53 189 ASN A CA 1
ATOM 1466 C C . ASN A 1 189 ? 30.179 32.914 -19.948 1.00 41.53 189 ASN A C 1
ATOM 1468 O O . ASN A 1 189 ? 29.078 32.403 -19.758 1.00 41.53 189 ASN A O 1
ATOM 1472 N N . SER A 1 190 ? 30.576 33.353 -21.145 1.00 45.31 190 SER A N 1
ATOM 1473 C CA . SER A 1 190 ? 29.792 33.218 -22.379 1.00 45.31 190 SER A CA 1
ATOM 1474 C C . SER A 1 190 ? 29.414 31.747 -22.602 1.00 45.31 190 SER A C 1
ATOM 1476 O O . SER A 1 190 ? 30.294 30.905 -22.798 1.00 45.31 190 SER A O 1
ATOM 1478 N N . CYS A 1 191 ? 28.122 31.420 -22.512 1.00 52.09 191 CYS A N 1
ATOM 1479 C CA . CYS A 1 191 ? 27.593 30.100 -22.855 1.00 52.09 191 CYS A CA 1
ATOM 1480 C C . CYS A 1 191 ? 27.257 30.085 -24.346 1.00 52.09 191 CYS A C 1
ATOM 1482 O O . CYS A 1 191 ? 26.222 30.602 -24.749 1.00 52.09 191 CYS A O 1
ATOM 1484 N N . ASP A 1 192 ? 28.118 29.474 -25.160 1.00 53.25 192 ASP A N 1
ATOM 1485 C CA . ASP A 1 192 ? 27.941 29.457 -26.620 1.00 53.25 192 ASP A CA 1
ATOM 1486 C C . ASP A 1 192 ? 26.852 28.467 -27.087 1.00 53.25 192 ASP A C 1
ATOM 1488 O O . ASP A 1 192 ? 26.413 28.537 -28.234 1.00 53.25 192 ASP A O 1
ATOM 1492 N N . LYS A 1 193 ? 26.432 27.507 -26.239 1.00 56.66 193 LYS A N 1
ATOM 1493 C CA . LYS A 1 193 ? 25.415 26.490 -26.575 1.00 56.66 193 LYS A CA 1
ATOM 1494 C C . LYS A 1 193 ? 24.573 26.088 -25.363 1.00 56.66 193 LYS A C 1
ATOM 1496 O O . LYS A 1 193 ? 25.103 25.555 -24.390 1.00 56.66 193 LYS A O 1
ATOM 1501 N N . CYS A 1 194 ? 23.257 26.262 -25.470 1.00 56.97 194 CYS A N 1
ATOM 1502 C CA . CYS A 1 194 ? 22.280 25.719 -24.528 1.00 56.97 194 CYS A CA 1
ATOM 1503 C C . CYS A 1 194 ? 21.722 24.398 -25.076 1.00 56.97 194 CYS A C 1
ATOM 1505 O O . CYS A 1 194 ? 21.298 24.310 -26.233 1.00 56.97 194 CYS A O 1
ATOM 1507 N N . LYS A 1 195 ? 21.768 23.350 -24.250 1.00 62.28 195 LYS A N 1
ATOM 1508 C CA . LYS A 1 195 ? 21.239 22.024 -24.569 1.00 62.28 195 LYS A CA 1
ATOM 1509 C C . LYS A 1 195 ? 20.057 21.731 -23.644 1.00 62.28 195 LYS A C 1
ATOM 1511 O O . LYS A 1 195 ? 20.172 21.853 -22.424 1.00 62.28 195 LYS A O 1
ATOM 1516 N N . LEU A 1 196 ? 18.927 21.356 -24.235 1.00 61.69 196 LEU A N 1
ATOM 1517 C CA . LEU A 1 196 ? 17.695 21.033 -23.518 1.00 61.69 196 LEU A CA 1
ATOM 1518 C C . LEU A 1 196 ? 17.462 19.525 -23.507 1.00 61.69 196 LEU A C 1
ATOM 1520 O O . LEU A 1 196 ? 17.665 18.854 -24.519 1.00 61.69 196 LEU A O 1
ATOM 1524 N N . ASN A 1 197 ? 16.987 19.006 -22.380 1.00 58.56 197 ASN A N 1
ATOM 1525 C CA . ASN A 1 197 ? 16.401 17.673 -22.292 1.00 58.56 197 ASN A CA 1
ATOM 1526 C C . ASN A 1 197 ? 15.059 17.811 -21.572 1.00 58.56 197 ASN A C 1
ATOM 1528 O O . ASN A 1 197 ? 15.060 18.202 -20.412 1.00 58.56 197 ASN A O 1
ATOM 1532 N N . PHE A 1 198 ? 13.941 17.583 -22.273 1.00 55.81 198 PHE A N 1
ATOM 1533 C CA . PHE A 1 198 ? 12.587 17.480 -21.700 1.00 55.81 198 PHE A CA 1
ATOM 1534 C C . PHE A 1 198 ? 12.286 18.436 -20.515 1.00 55.81 198 PHE A C 1
ATOM 1536 O O . PHE A 1 198 ? 11.761 18.028 -19.485 1.00 55.81 198 PHE A O 1
ATOM 1543 N N . GLY A 1 199 ? 12.612 19.728 -20.659 1.00 45.72 199 GLY A N 1
ATOM 1544 C CA . GLY A 1 199 ? 12.314 20.767 -19.658 1.00 45.72 199 GLY A CA 1
ATOM 1545 C C . GLY A 1 199 ? 13.437 21.121 -18.672 1.00 45.72 199 GLY A C 1
ATOM 1546 O O . GLY A 1 199 ? 13.254 22.037 -17.874 1.00 45.72 199 GLY A O 1
ATOM 1547 N N . TYR A 1 200 ? 14.605 20.477 -18.739 1.00 46.38 200 TYR A N 1
ATOM 1548 C CA . TYR A 1 200 ? 15.790 20.828 -17.944 1.00 46.38 200 TYR A CA 1
ATOM 1549 C C . TYR A 1 200 ? 16.870 21.463 -18.838 1.00 46.38 200 TYR A C 1
ATOM 1551 O O . TYR A 1 200 ? 17.205 20.923 -19.898 1.00 46.38 200 TYR A O 1
ATOM 1559 N N . VAL A 1 201 ? 17.423 22.605 -18.412 1.00 52.91 201 VAL A N 1
ATOM 1560 C CA . VAL A 1 201 ? 18.535 23.291 -19.094 1.00 52.91 201 VAL A CA 1
ATOM 1561 C C . VAL A 1 201 ? 19.856 22.761 -18.541 1.00 52.91 201 VAL A C 1
ATOM 1563 O O . VAL A 1 201 ? 20.124 22.897 -17.347 1.00 52.91 201 VAL A O 1
ATOM 1566 N N . LEU A 1 202 ? 20.693 22.173 -19.399 1.00 52.66 202 LEU A N 1
ATOM 1567 C CA . LEU A 1 202 ? 22.053 21.770 -19.037 1.00 52.66 202 LEU A CA 1
ATOM 1568 C C . LEU A 1 202 ? 23.067 22.683 -19.730 1.00 52.66 202 LEU A C 1
ATOM 1570 O O . LEU A 1 202 ? 23.108 22.782 -20.957 1.00 52.66 202 LEU A O 1
ATOM 1574 N N . TYR A 1 203 ? 23.901 23.340 -18.924 1.00 50.78 203 TYR A N 1
ATOM 1575 C CA . TYR A 1 203 ? 24.969 24.217 -19.397 1.00 50.78 203 TYR A CA 1
ATOM 1576 C C . TYR A 1 203 ? 26.262 23.422 -19.578 1.00 50.78 203 TYR A C 1
ATOM 1578 O O . TYR A 1 203 ? 26.748 22.787 -18.641 1.00 50.78 203 TYR A O 1
ATOM 1586 N N . THR A 1 204 ? 26.853 23.481 -20.771 1.00 51.91 204 THR A N 1
ATOM 1587 C CA . THR A 1 204 ? 28.214 22.985 -21.005 1.00 51.91 204 THR A CA 1
ATOM 1588 C C . THR A 1 204 ? 29.197 24.152 -20.918 1.00 51.91 204 THR A C 1
ATOM 1590 O O . THR A 1 204 ? 29.110 25.047 -21.761 1.00 51.91 204 THR A O 1
ATOM 1593 N N . PRO A 1 205 ? 30.136 24.178 -19.954 1.00 44.12 205 PRO A N 1
ATOM 1594 C CA . PRO A 1 205 ? 31.155 25.218 -19.909 1.00 44.12 205 PRO A CA 1
ATOM 1595 C C . PRO A 1 205 ? 32.092 25.103 -21.117 1.00 44.12 205 PRO A C 1
ATOM 1597 O O . PRO A 1 205 ? 32.577 24.018 -21.455 1.00 44.12 205 PRO A O 1
ATOM 1600 N N . SER A 1 206 ? 32.349 26.233 -21.772 1.00 44.75 206 SER A N 1
ATOM 1601 C CA . SER A 1 206 ? 33.230 26.351 -22.931 1.00 44.75 206 SER A CA 1
ATOM 1602 C C . SER A 1 206 ? 34.651 25.933 -22.543 1.00 44.75 206 SER A C 1
ATOM 1604 O O . SER A 1 206 ? 35.307 26.587 -21.732 1.00 44.75 206 SER A O 1
ATOM 1606 N N . ARG A 1 207 ? 35.153 24.833 -23.119 1.00 41.03 207 ARG A N 1
ATOM 1607 C CA . ARG A 1 207 ? 36.577 24.482 -23.037 1.00 41.03 207 ARG A CA 1
ATOM 1608 C C . ARG A 1 207 ? 37.348 25.609 -23.727 1.00 41.03 207 ARG A C 1
ATOM 1610 O O . ARG A 1 207 ? 37.186 25.792 -24.932 1.00 41.03 207 ARG A O 1
ATOM 1617 N N . LEU A 1 208 ? 38.134 26.366 -22.960 1.00 41.00 208 LEU A N 1
ATOM 1618 C CA . LEU A 1 208 ? 39.021 27.419 -23.458 1.00 41.00 208 LEU A CA 1
ATOM 1619 C C . LEU A 1 208 ? 39.792 26.880 -24.671 1.00 41.00 208 LEU A C 1
ATOM 1621 O O . LEU A 1 208 ? 40.611 25.968 -24.533 1.00 41.00 208 LEU A O 1
ATOM 1625 N N . LYS A 1 209 ? 39.509 27.408 -25.868 1.00 36.69 209 LYS A N 1
ATOM 1626 C CA . LYS A 1 209 ? 40.404 27.237 -27.014 1.00 36.69 209 LYS A CA 1
ATOM 1627 C C . LYS A 1 209 ? 41.729 27.861 -26.595 1.00 36.69 209 LYS A C 1
ATOM 1629 O O . LYS A 1 209 ? 41.806 29.075 -26.436 1.00 36.69 209 LYS A O 1
ATOM 1634 N N . GLY A 1 210 ? 42.735 27.018 -26.371 1.00 35.66 210 GLY A N 1
ATOM 1635 C CA . GLY A 1 210 ? 44.107 27.460 -26.192 1.00 35.66 210 GLY A CA 1
ATOM 1636 C C . GLY A 1 210 ? 44.492 28.343 -27.372 1.00 35.66 210 GLY A C 1
ATOM 1637 O O . GLY A 1 210 ? 44.501 27.895 -28.518 1.00 35.66 210 GLY A O 1
ATOM 1638 N N . SER A 1 211 ? 44.745 29.612 -27.080 1.00 32.34 211 SER A N 1
ATOM 1639 C CA . SER A 1 211 ? 45.463 30.526 -27.949 1.00 32.34 211 SER A CA 1
ATOM 1640 C C . SER A 1 211 ? 46.899 30.018 -28.054 1.00 32.34 211 SER A C 1
ATOM 1642 O O . SER A 1 211 ? 47.674 30.151 -27.106 1.00 32.34 211 SER A O 1
ATOM 1644 N N . ASN A 1 212 ? 47.235 29.388 -29.178 1.00 32.50 212 ASN A N 1
ATOM 1645 C CA . ASN A 1 212 ? 48.627 29.226 -29.572 1.00 32.50 212 ASN A CA 1
ATOM 1646 C C . ASN A 1 212 ? 49.178 30.616 -29.926 1.00 32.50 212 ASN A C 1
ATOM 1648 O O . ASN A 1 212 ? 48.500 31.377 -30.622 1.00 32.50 212 ASN A O 1
ATOM 1652 N N . PHE A 1 213 ? 50.363 30.921 -29.395 1.00 37.47 213 PHE A N 1
ATOM 1653 C CA . PHE A 1 213 ? 51.248 31.963 -29.915 1.00 37.47 213 PHE A CA 1
ATOM 1654 C C . PHE A 1 213 ? 51.645 31.655 -31.363 1.00 37.47 213 PHE A C 1
ATOM 1656 O O . PHE A 1 213 ? 51.722 30.449 -31.702 1.00 37.47 213 PHE A O 1
#

Sequence (213 aa):
MIMYGFVTLFVAAFPLAPLFALLNNIGEIRLDAYKMVTQSRRPLAERVQDIGAWYGILQGVTYAAVVSNYGFVTLFVAAFPLAPLFALLNNIGEIRLDAYKMVTQSRRPLAERVQDIGAWYGILQGVTYAAVVSNAFVIAYTSDFIPRMVYKFVYSPSGDLVGYIDSSLSGQPSDVDCLTYTLTVSPTNSCDKCKLNFGYVLYTPSRLKGSNF

InterPro domains:
  IPR007632 Anoctamin [PTHR12308] (70-157)
  IPR049452 Anoctamin, transmembrane domain [PF04547] (69-168)

Nearest PDB structures (foldseek):
  8xlr-assembly1_A  TM=7.120E-01  e=3.428E-07  Mus musculus
  7b5d-assembly1_B  TM=7.486E-01  e=8.551E-06  Mus musculus
  7zk3-assembly1_A  TM=7.152E-01  e=4.863E-06  Mus musculus
  5l75-assembly1_F  TM=3.619E-01  e=3.503E+00  Klebsiella pneumoniae IS22

Organism: Timema californicum (NCBI:txid61474)

pLDDT: mean 73.24, std 14.52, range [32.34, 92.69]

Foldseek 3Di:
DVLVLCCLQCCLVPVCSVVVVVVVVVVVVVVVVVCCVPPDDDDDDDDDPDPPPVVVVVVVSNLNSVLNNLLVCLQCCLVPVCSVVVSVVVVVVVVVVVVVCQVPVDDDDDDDDDPDPPPSVVVSVVSNVVSVVNSVVCCVPVDPVVLQCCCLPPPDPVSDCVCVVVVQWDKDDQPDPPPVPDPDDDPDADQRIWTDHPPDTDTDGDDPPDDDD